Protein AF-0000000087747275 (afdb_homodimer)

pLDDT: mean 90.55, std 8.34, range [61.91, 98.06]

Solvent-accessible surface area (backbone atoms only — not comparable to full-atom values): 11041 Å² total; per-residue (Å²): 114,64,65,62,50,37,50,51,51,6,50,53,52,6,47,62,66,19,45,64,40,54,77,67,67,49,60,64,43,57,30,50,15,46,24,45,38,34,30,42,43,38,46,48,49,74,35,42,57,59,70,86,62,71,52,60,71,50,52,49,15,21,52,53,29,38,53,67,42,44,23,55,39,46,42,40,44,73,83,38,54,81,49,38,61,56,54,52,51,47,20,38,54,52,17,31,51,49,22,48,51,47,62,68,45,45,69,74,74,103,114,63,64,61,48,37,52,52,51,6,51,53,54,5,48,61,66,19,46,64,40,54,76,68,66,49,60,64,43,58,29,49,15,47,23,45,39,33,30,41,44,38,46,48,50,75,37,42,56,59,71,88,64,73,53,60,72,49,52,48,14,22,52,53,29,38,53,68,41,45,24,55,39,44,42,39,44,76,83,36,54,80,49,38,64,56,54,52,51,48,20,38,54,52,17,32,52,48,22,47,50,48,62,68,44,45,70,72,75,102

Structure (mmCIF, N/CA/C/O backbone):
data_AF-0000000087747275-model_v1
#
loop_
_entity.id
_entity.type
_entity.pdbx_description
1 polymer 'Uncharacterized protein'
#
loop_
_atom_site.group_PDB
_atom_site.id
_atom_site.type_symbol
_atom_site.label_atom_id
_atom_site.label_alt_id
_atom_site.label_comp_id
_atom_site.label_asym_id
_atom_site.label_entity_id
_atom_site.label_seq_id
_atom_site.pdbx_PDB_ins_code
_atom_site.Cartn_x
_atom_site.Cartn_y
_atom_site.Cartn_z
_atom_site.occupancy
_atom_site.B_iso_or_equiv
_atom_site.auth_seq_id
_atom_site.auth_comp_id
_atom_site.auth_asym_id
_atom_site.auth_atom_id
_atom_site.pdbx_PDB_model_num
ATOM 1 N N . MET A 1 1 ? -3.568 5.258 22.141 1 69.5 1 MET A N 1
ATOM 2 C CA . MET A 1 1 ? -4.965 4.848 22.031 1 69.5 1 MET A CA 1
ATOM 3 C C . MET A 1 1 ? -5.414 4.801 20.578 1 69.5 1 MET A C 1
ATOM 5 O O . MET A 1 1 ? -6.031 3.828 20.141 1 69.5 1 MET A O 1
ATOM 9 N N . GLU A 1 2 ? -4.773 5.566 19.719 1 85 2 GLU A N 1
ATOM 10 C CA . GLU A 1 2 ? -5.176 5.637 18.328 1 85 2 GLU A CA 1
ATOM 11 C C . GLU A 1 2 ? -4.59 4.48 17.516 1 85 2 GLU A C 1
ATOM 13 O O . GLU A 1 2 ? -5.281 3.875 16.703 1 85 2 GLU A O 1
ATOM 18 N N . LEU A 1 3 ? -3.389 4.098 17.891 1 87.5 3 LEU A N 1
ATOM 19 C CA . LEU A 1 3 ? -2.721 3.014 17.188 1 87.5 3 LEU A CA 1
ATOM 20 C C . LEU A 1 3 ? -3.416 1.681 17.438 1 87.5 3 LEU A C 1
ATOM 22 O O . LEU A 1 3 ? -3.623 0.892 16.516 1 87.5 3 LEU A O 1
ATOM 26 N N . VAL A 1 4 ? -3.754 1.42 18.672 1 91.62 4 VAL A N 1
ATOM 27 C CA . VAL A 1 4 ? -4.418 0.177 19.047 1 91.62 4 VAL A CA 1
ATOM 28 C C . VAL A 1 4 ? -5.762 0.073 18.328 1 91.62 4 VAL A C 1
ATOM 30 O O . VAL A 1 4 ? -6.117 -0.99 17.812 1 91.62 4 VAL A O 1
ATOM 33 N N . PHE A 1 5 ? -6.473 1.133 18.328 1 94.56 5 PHE A N 1
ATOM 34 C CA . PHE A 1 5 ? -7.758 1.162 17.641 1 94.56 5 PHE A CA 1
ATOM 35 C C . PHE A 1 5 ? -7.586 0.909 16.156 1 94.56 5 PHE A C 1
ATOM 37 O O . PHE A 1 5 ? -8.344 0.138 15.562 1 94.56 5 PHE A O 1
ATOM 44 N N . THR A 1 6 ? -6.641 1.521 15.57 1 94.38 6 THR A N 1
ATOM 45 C CA . THR A 1 6 ? -6.367 1.362 14.148 1 94.38 6 THR A CA 1
ATOM 46 C C . THR A 1 6 ? -6.035 -0.091 13.82 1 94.38 6 THR A C 1
ATOM 48 O O . THR A 1 6 ? -6.516 -0.633 12.82 1 94.38 6 THR A O 1
ATOM 51 N N . ILE A 1 7 ? -5.242 -0.712 14.664 1 95.5 7 ILE A N 1
ATOM 52 C CA . ILE A 1 7 ? -4.879 -2.111 14.469 1 95.5 7 ILE A CA 1
ATOM 53 C C . ILE A 1 7 ? -6.117 -2.992 14.625 1 95.5 7 ILE A C 1
ATOM 55 O O . ILE A 1 7 ? -6.332 -3.916 13.836 1 95.5 7 ILE A O 1
ATOM 59 N N . PHE A 1 8 ? -6.891 -2.654 15.617 1 97.12 8 PHE A N 1
ATOM 60 C CA . PHE A 1 8 ? -8.125 -3.41 15.836 1 97.12 8 PHE A CA 1
ATOM 61 C C . PHE A 1 8 ? -9.031 -3.32 14.617 1 97.12 8 PHE A C 1
ATOM 63 O O . PHE A 1 8 ? -9.523 -4.34 14.125 1 97.12 8 PHE A O 1
ATOM 70 N N . VAL A 1 9 ? -9.305 -2.137 14.141 1 97.25 9 VAL A N 1
ATOM 71 C CA . VAL A 1 9 ? -10.141 -1.935 12.961 1 97.25 9 VAL A CA 1
ATOM 72 C C . VAL A 1 9 ? -9.539 -2.676 11.773 1 97.25 9 VAL A C 1
ATOM 74 O O . VAL A 1 9 ? -10.25 -3.354 11.031 1 97.25 9 VAL A O 1
ATOM 77 N N . GLY A 1 10 ? -8.234 -2.592 11.594 1 97.94 10 GLY A N 1
ATOM 78 C CA . GLY A 1 10 ? -7.562 -3.281 10.5 1 97.94 10 GLY A CA 1
ATOM 79 C C . GLY A 1 10 ? -7.75 -4.785 10.539 1 97.94 10 GLY A C 1
ATOM 80 O O . GLY A 1 10 ? -7.98 -5.414 9.5 1 97.94 10 GLY A O 1
ATOM 81 N N . VAL A 1 11 ? -7.641 -5.371 11.695 1 97.81 11 VAL A N 1
ATOM 82 C CA . VAL A 1 11 ? -7.809 -6.809 11.867 1 97.81 11 VAL A CA 1
ATOM 83 C C . VAL A 1 11 ? -9.234 -7.211 11.508 1 97.81 11 VAL A C 1
ATOM 85 O O . VAL A 1 11 ? -9.453 -8.203 10.812 1 97.81 11 VAL A O 1
ATOM 88 N N . VAL A 1 12 ? -10.172 -6.445 11.93 1 98 12 VAL A N 1
ATOM 89 C CA . VAL A 1 12 ? -11.57 -6.738 11.641 1 98 12 VAL A CA 1
ATOM 90 C C . VAL A 1 12 ? -11.828 -6.621 10.141 1 98 12 VAL A C 1
ATOM 92 O O . VAL A 1 12 ? -12.406 -7.527 9.531 1 98 12 VAL A O 1
ATOM 95 N N . ILE A 1 13 ? -11.414 -5.543 9.492 1 98.06 13 ILE A N 1
ATOM 96 C CA . ILE A 1 13 ? -11.633 -5.324 8.07 1 98.06 13 ILE A CA 1
ATOM 97 C C . ILE A 1 13 ? -10.891 -6.383 7.266 1 98.06 13 ILE A C 1
ATOM 99 O O . ILE A 1 13 ? -11.398 -6.891 6.262 1 98.06 13 ILE A O 1
ATOM 103 N N . GLY A 1 14 ? -9.617 -6.695 7.703 1 97.5 14 GLY A N 1
ATOM 104 C CA . GLY A 1 14 ? -8.875 -7.77 7.066 1 97.5 14 GLY A CA 1
ATOM 105 C C . GLY A 1 14 ? -9.594 -9.102 7.113 1 97.5 14 GLY A C 1
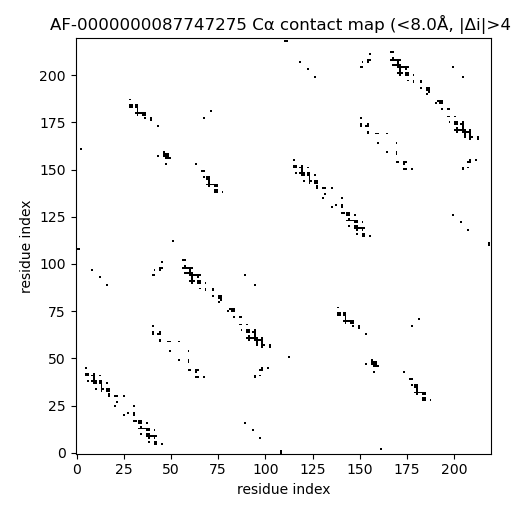ATOM 106 O O . GLY A 1 14 ? -9.602 -9.844 6.125 1 97.5 14 GLY A O 1
ATOM 107 N N . ALA A 1 15 ? -10.195 -9.422 8.242 1 96.81 15 ALA A N 1
ATOM 108 C CA . ALA A 1 15 ? -10.977 -10.648 8.383 1 96.81 15 ALA A CA 1
ATOM 109 C C . ALA A 1 15 ? -12.18 -10.648 7.449 1 96.81 15 ALA A C 1
ATOM 111 O O . ALA A 1 15 ? -12.492 -11.672 6.828 1 96.81 15 ALA A O 1
ATOM 112 N N . VAL A 1 16 ? -12.82 -9.547 7.363 1 95.81 16 VAL A N 1
ATOM 113 C CA . VAL A 1 16 ? -13.984 -9.414 6.492 1 95.81 16 VAL A CA 1
ATOM 114 C C . VAL A 1 16 ? -13.578 -9.664 5.043 1 95.81 16 VAL A C 1
ATOM 116 O O . VAL A 1 16 ? -14.297 -10.336 4.293 1 95.81 16 VAL A O 1
ATOM 119 N N . ASP A 1 17 ? -12.484 -9.109 4.59 1 95.06 17 ASP A N 1
ATOM 120 C CA . ASP A 1 17 ? -12.008 -9.273 3.221 1 95.06 17 ASP A CA 1
ATOM 121 C C . ASP A 1 17 ? -11.578 -10.711 2.951 1 95.06 17 ASP A C 1
ATOM 123 O O . ASP A 1 17 ? -11.852 -11.258 1.877 1 95.06 17 ASP A O 1
ATOM 127 N N . ALA A 1 18 ? -10.922 -11.328 3.93 1 93.5 18 ALA A N 1
ATOM 128 C CA . ALA A 1 18 ? -10.344 -12.656 3.738 1 93.5 18 ALA A CA 1
ATOM 129 C C . ALA A 1 18 ? -11.398 -13.75 3.887 1 93.5 18 ALA A C 1
ATOM 131 O O . ALA A 1 18 ? -11.25 -14.844 3.346 1 93.5 18 ALA A O 1
ATOM 132 N N . LEU A 1 19 ? -12.422 -13.508 4.539 1 91.25 19 LEU A N 1
ATOM 133 C CA . LEU A 1 19 ? -13.43 -14.5 4.887 1 91.25 19 LEU A CA 1
ATOM 134 C C . LEU A 1 19 ? -14.031 -15.133 3.633 1 91.25 19 LEU A C 1
ATOM 136 O O . LEU A 1 19 ? -14.055 -16.359 3.496 1 91.25 19 LEU A O 1
ATOM 140 N N . PRO A 1 20 ? -14.539 -14.359 2.693 1 88.5 20 PRO A N 1
ATOM 141 C CA . PRO A 1 20 ? -15.102 -14.953 1.479 1 88.5 20 PRO A CA 1
ATOM 142 C C . PRO A 1 20 ? -14.07 -15.766 0.696 1 88.5 20 PRO A C 1
ATOM 144 O O . PRO A 1 20 ? -14.422 -16.766 0.06 1 88.5 20 PRO A O 1
ATOM 147 N N . MET A 1 21 ? -12.852 -15.352 0.706 1 88.19 21 MET A N 1
ATOM 148 C CA . MET A 1 21 ? -11.781 -16.078 0.021 1 88.19 21 MET A CA 1
ATOM 149 C C . MET A 1 21 ? -11.516 -17.422 0.694 1 88.19 21 MET A C 1
ATOM 151 O O . MET A 1 21 ? -11.281 -18.422 0.017 1 88.19 21 MET A O 1
ATOM 155 N N . PHE A 1 22 ? -11.578 -17.406 1.952 1 87.38 22 PHE A N 1
ATOM 156 C CA . PHE A 1 22 ? -11.383 -18.641 2.713 1 87.38 22 PHE A CA 1
ATOM 157 C C . PHE A 1 22 ? -12.523 -19.609 2.459 1 87.38 22 PHE A C 1
ATOM 159 O O . PHE A 1 22 ? -12.297 -20.828 2.332 1 87.38 22 PHE A O 1
ATOM 166 N N . LEU A 1 23 ? -13.672 -19.172 2.328 1 88 23 LEU A N 1
ATOM 167 C CA . LEU A 1 23 ? -14.852 -20.016 2.121 1 88 23 LEU A CA 1
ATOM 168 C C . LEU A 1 23 ? -14.852 -20.609 0.719 1 88 23 LEU A C 1
ATOM 170 O O . LEU A 1 23 ? -15.391 -21.703 0.505 1 88 23 LEU A O 1
ATOM 174 N N . LYS A 1 24 ? -14.188 -19.906 -0.228 1 86.69 24 LYS A N 1
ATOM 175 C CA . LYS A 1 24 ? -14.094 -20.375 -1.604 1 86.69 24 LYS A CA 1
ATOM 176 C C . LYS A 1 24 ? -12.875 -21.281 -1.789 1 86.69 24 LYS A C 1
ATOM 178 O O . LYS A 1 24 ? -12.531 -21.641 -2.916 1 86.69 24 LYS A O 1
ATOM 183 N N . LYS A 1 25 ? -12.195 -21.516 -0.688 1 86.31 25 LYS A N 1
ATOM 184 C CA . LYS A 1 25 ? -11.078 -22.438 -0.638 1 86.31 25 LYS A CA 1
ATOM 185 C C . LYS A 1 25 ? -9.945 -22 -1.564 1 86.31 25 LYS A C 1
ATOM 187 O O . LYS A 1 25 ? -9.406 -22.797 -2.328 1 86.31 25 LYS A O 1
ATOM 192 N N . MET A 1 26 ? -9.781 -20.688 -1.575 1 85.5 26 MET A N 1
ATOM 193 C CA . MET A 1 26 ? -8.672 -20.156 -2.365 1 85.5 26 MET A CA 1
ATOM 194 C C . MET A 1 26 ? -7.336 -20.453 -1.698 1 85.5 26 MET A C 1
ATOM 196 O O . MET A 1 26 ? -7.297 -20.938 -0.566 1 85.5 26 MET A O 1
ATOM 200 N N . ASP A 1 27 ? -6.348 -20.234 -2.439 1 87.31 27 ASP A N 1
ATOM 201 C CA . ASP A 1 27 ? -5.004 -20.469 -1.919 1 87.31 27 ASP A CA 1
ATOM 202 C C . ASP A 1 27 ? -4.781 -19.719 -0.614 1 87.31 27 ASP A C 1
ATOM 204 O O . ASP A 1 27 ? -5.117 -18.531 -0.51 1 87.31 27 ASP A O 1
ATOM 208 N N . LYS A 1 28 ? -4.238 -20.391 0.405 1 90.69 28 LYS A N 1
ATOM 209 C CA . LYS A 1 28 ? -4.07 -19.812 1.737 1 90.69 28 LYS A CA 1
ATOM 210 C C . LYS A 1 28 ? -3.17 -18.578 1.698 1 90.69 28 LYS A C 1
ATOM 212 O O . LYS A 1 28 ? -3.393 -17.625 2.438 1 90.69 28 LYS A O 1
ATOM 217 N N . ALA A 1 29 ? -2.143 -18.625 0.87 1 90.31 29 ALA A N 1
ATOM 218 C CA . ALA A 1 29 ? -1.229 -17.484 0.756 1 90.31 29 ALA A CA 1
ATOM 219 C C . ALA A 1 29 ? -1.963 -16.234 0.276 1 90.31 29 ALA A C 1
ATOM 221 O O . ALA A 1 29 ? -1.72 -15.141 0.777 1 90.31 29 ALA A O 1
ATOM 222 N N . ASN A 1 30 ? -2.883 -16.469 -0.685 1 88.88 30 ASN A N 1
ATOM 223 C CA . ASN A 1 30 ? -3.689 -15.352 -1.183 1 88.88 30 ASN A CA 1
ATOM 224 C C . ASN A 1 30 ? -4.613 -14.805 -0.1 1 88.88 30 ASN A C 1
ATOM 226 O O . ASN A 1 30 ? -4.789 -13.586 0.014 1 88.88 30 ASN A O 1
ATOM 230 N N . CYS A 1 31 ? -5.145 -15.711 0.719 1 92.81 31 CYS A N 1
ATOM 231 C CA . CYS A 1 31 ? -6.047 -15.312 1.791 1 92.81 31 CYS A CA 1
ATOM 232 C C . CYS A 1 31 ? -5.309 -14.508 2.854 1 92.81 31 CYS A C 1
ATOM 234 O O . CYS A 1 31 ? -5.777 -13.445 3.271 1 92.81 31 CYS A O 1
ATOM 236 N N . TRP A 1 32 ? -4.188 -14.961 3.215 1 94.5 32 TRP A N 1
ATOM 237 C CA . TRP A 1 32 ? -3.393 -14.258 4.223 1 94.5 32 TRP A CA 1
ATOM 238 C C . TRP A 1 32 ? -2.881 -12.93 3.686 1 94.5 32 TRP A C 1
ATOM 240 O O . TRP A 1 32 ? -2.818 -11.938 4.418 1 94.5 32 TRP A O 1
ATOM 250 N N . SER A 1 33 ? -2.502 -12.969 2.422 1 94.38 33 SER A N 1
ATOM 251 C CA . SER A 1 33 ? -2.043 -11.734 1.798 1 94.38 33 SER A CA 1
ATOM 252 C C . SER A 1 33 ? -3.133 -10.664 1.811 1 94.38 33 SER A C 1
ATOM 254 O O . SER A 1 33 ? -2.871 -9.5 2.127 1 94.38 33 SER A O 1
ATOM 256 N N . ALA A 1 34 ? -4.297 -11.141 1.522 1 94.12 34 ALA A N 1
ATOM 257 C CA . ALA A 1 34 ? -5.43 -10.227 1.537 1 94.12 34 ALA A CA 1
ATOM 258 C C . ALA A 1 34 ? -5.691 -9.695 2.945 1 94.12 34 ALA A C 1
ATOM 260 O O . ALA A 1 34 ? -5.992 -8.516 3.127 1 94.12 34 ALA A O 1
ATOM 261 N N . PHE A 1 35 ? -5.594 -10.578 3.938 1 96.88 35 PHE A N 1
ATOM 262 C CA . PHE A 1 35 ? -5.766 -10.195 5.332 1 96.88 35 PHE A CA 1
ATOM 263 C C . PHE A 1 35 ? -4.746 -9.133 5.73 1 96.88 35 PHE A C 1
ATOM 265 O O . PHE A 1 35 ? -5.113 -8.078 6.258 1 96.88 35 PHE A O 1
ATOM 272 N N . VAL A 1 36 ? -3.527 -9.352 5.426 1 97.25 36 VAL A N 1
ATOM 273 C CA . VAL A 1 36 ? -2.455 -8.43 5.773 1 97.25 36 VAL A CA 1
ATOM 274 C C . VAL A 1 36 ? -2.639 -7.117 5.012 1 97.25 36 VAL A C 1
ATOM 276 O O . VAL A 1 36 ? -2.418 -6.035 5.562 1 97.25 36 VAL A O 1
ATOM 279 N N . GLN A 1 37 ? -3.07 -7.215 3.82 1 97.69 37 GLN A N 1
ATOM 280 C CA . GLN A 1 37 ? -3.287 -6.043 2.98 1 97.69 37 GLN A CA 1
ATOM 281 C C . GLN A 1 37 ? -4.219 -5.043 3.662 1 97.69 37 GLN A C 1
ATOM 283 O O . GLN A 1 37 ? -3.916 -3.85 3.729 1 97.69 37 GLN A O 1
ATOM 288 N N . TYR A 1 38 ? -5.223 -5.492 4.258 1 98.06 38 TYR A N 1
ATOM 289 C CA . TYR A 1 38 ? -6.219 -4.547 4.758 1 98.06 38 TYR A CA 1
ATOM 290 C C . TYR A 1 38 ? -5.875 -4.09 6.168 1 98.06 38 TYR A C 1
ATOM 292 O O . TYR A 1 38 ? -6.355 -3.051 6.625 1 98.06 38 TYR A O 1
ATOM 300 N N . VAL A 1 39 ? -5.105 -4.883 6.84 1 97.94 39 VAL A N 1
ATOM 301 C CA . VAL A 1 39 ? -4.551 -4.352 8.078 1 97.94 39 VAL A CA 1
ATOM 302 C C . VAL A 1 39 ? -3.654 -3.152 7.777 1 97.94 39 VAL A C 1
ATOM 304 O O . VAL A 1 39 ? -3.768 -2.107 8.422 1 97.94 39 VAL A O 1
ATOM 307 N N . VAL A 1 40 ? -2.883 -3.307 6.73 1 97.5 40 VAL A N 1
ATOM 308 C CA . VAL A 1 40 ? -1.946 -2.252 6.359 1 97.5 40 VAL A CA 1
ATOM 309 C C . VAL A 1 40 ? -2.705 -1.079 5.746 1 97.5 40 VAL A C 1
ATOM 311 O O . VAL A 1 40 ? -2.447 0.08 6.074 1 97.5 40 VAL A O 1
ATOM 314 N N . VAL A 1 41 ? -3.639 -1.347 4.883 1 97.62 41 VAL A N 1
ATOM 315 C CA . VAL A 1 41 ? -4.438 -0.304 4.25 1 97.62 41 VAL A CA 1
ATOM 316 C C . VAL A 1 41 ? -5.113 0.552 5.32 1 97.62 41 VAL A C 1
ATOM 318 O O . VAL A 1 41 ? -5.141 1.781 5.215 1 97.62 41 VAL A O 1
ATOM 321 N N . THR A 1 42 ? -5.656 -0.106 6.328 1 97.44 42 THR A N 1
ATOM 322 C CA . THR A 1 42 ? -6.324 0.607 7.414 1 97.44 42 THR A CA 1
ATOM 323 C C . THR A 1 42 ? -5.355 1.547 8.125 1 97.44 42 THR A C 1
ATOM 325 O O . THR A 1 42 ? -5.668 2.717 8.352 1 97.44 42 THR A O 1
ATOM 328 N N . PHE A 1 43 ? -4.227 1.042 8.383 1 95 43 PHE A N 1
ATOM 329 C CA . PHE A 1 43 ? -3.201 1.847 9.039 1 95 43 PHE A CA 1
ATOM 330 C C . PHE A 1 43 ? -2.836 3.053 8.18 1 95 43 PHE A C 1
ATOM 332 O O . PHE A 1 43 ? -2.719 4.172 8.688 1 95 43 PHE A O 1
ATOM 339 N N . ILE A 1 44 ? -2.65 2.842 6.941 1 94.75 44 ILE A N 1
ATOM 340 C CA . ILE A 1 44 ? -2.234 3.904 6.031 1 94.75 44 ILE A CA 1
ATOM 341 C C . ILE A 1 44 ? -3.344 4.945 5.91 1 94.75 44 ILE A C 1
ATOM 343 O O . ILE A 1 44 ? -3.086 6.148 5.973 1 94.75 44 ILE A O 1
ATOM 347 N N . ILE A 1 45 ? -4.543 4.57 5.766 1 94.56 45 ILE A N 1
ATOM 348 C CA . ILE A 1 45 ? -5.664 5.492 5.617 1 94.56 45 ILE A CA 1
ATOM 349 C C . ILE A 1 45 ? -5.785 6.363 6.867 1 94.56 45 ILE A C 1
ATOM 351 O O . ILE A 1 45 ? -6.023 7.57 6.77 1 94.56 45 ILE A O 1
ATOM 355 N N . PHE A 1 46 ? -5.574 5.828 8.016 1 92.44 46 PHE A N 1
ATOM 356 C CA . PHE A 1 46 ? -5.688 6.574 9.266 1 92.44 46 PHE A CA 1
ATOM 357 C C . PHE A 1 46 ? -4.566 7.602 9.391 1 92.44 46 PHE A C 1
ATOM 359 O O . PHE A 1 46 ? -4.684 8.57 10.141 1 92.44 46 PHE A O 1
ATOM 366 N N . ASN A 1 47 ? -3.51 7.348 8.641 1 88.94 47 ASN A N 1
ATOM 367 C CA . ASN A 1 47 ? -2.354 8.227 8.766 1 88.94 47 ASN A CA 1
ATOM 368 C C . ASN A 1 47 ? -2.131 9.039 7.492 1 88.94 47 ASN A C 1
ATOM 370 O O . ASN A 1 47 ? -1.048 9.594 7.281 1 88.94 47 ASN A O 1
ATOM 374 N N . THR A 1 48 ? -3.002 9.023 6.699 1 85.69 48 THR A N 1
ATOM 375 C CA . THR A 1 48 ? -2.881 9.742 5.438 1 85.69 48 THR A CA 1
ATOM 376 C C . THR A 1 48 ? -3.93 10.844 5.336 1 85.69 48 THR A C 1
ATOM 378 O O . THR A 1 48 ? -5.086 10.648 5.719 1 85.69 48 THR A O 1
ATOM 381 N N . THR A 1 49 ? -3.4 11.945 4.906 1 79.38 49 THR A N 1
ATOM 382 C CA . THR A 1 49 ? -4.277 13.055 4.543 1 79.38 49 THR A CA 1
ATOM 383 C C . THR A 1 49 ? -4.02 13.492 3.105 1 79.38 49 THR A C 1
ATOM 385 O O . THR 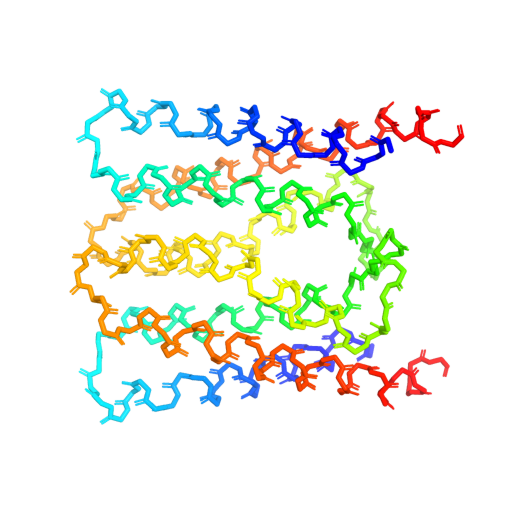A 1 49 ? -2.871 13.523 2.656 1 79.38 49 THR A O 1
ATOM 388 N N . LEU A 1 50 ? -5.031 13.414 2.279 1 77.94 50 LEU A N 1
ATOM 389 C CA . LEU A 1 50 ? -4.867 13.797 0.881 1 77.94 50 LEU A CA 1
ATOM 390 C C . LEU A 1 50 ? -5.285 15.25 0.659 1 77.94 50 LEU A C 1
ATOM 392 O O . LEU A 1 50 ? -6.266 15.516 -0.039 1 77.94 50 LEU A O 1
ATOM 396 N N . PRO A 1 51 ? -4.535 16.062 1.157 1 65.31 51 PRO A N 1
ATOM 397 C CA . PRO A 1 51 ? -4.926 17.469 0.992 1 65.31 51 PRO A CA 1
ATOM 398 C C . PRO A 1 51 ? -4.902 17.922 -0.467 1 65.31 51 PRO A C 1
ATOM 400 O O . PRO A 1 51 ? -5.672 18.797 -0.857 1 65.31 51 PRO A O 1
ATOM 403 N N . GLN A 1 52 ? -4.094 17.344 -1.149 1 65 52 GLN A N 1
ATOM 404 C CA . GLN A 1 52 ? -3.865 17.766 -2.525 1 65 52 GLN A CA 1
ATOM 405 C C . GLN A 1 52 ? -5.07 17.453 -3.408 1 65 52 GLN A C 1
ATOM 407 O O . GLN A 1 52 ? -5.254 18.062 -4.457 1 65 52 GLN A O 1
ATOM 412 N N . LEU A 1 53 ? -5.695 16.547 -2.939 1 64.88 53 LEU A N 1
ATOM 413 C CA . LEU A 1 53 ? -6.793 16.141 -3.814 1 64.88 53 LEU A CA 1
ATOM 414 C C . LEU A 1 53 ? -8.078 16.859 -3.434 1 64.88 53 LEU A C 1
ATOM 416 O O . LEU A 1 53 ? -9.078 16.781 -4.156 1 64.88 53 LEU A O 1
ATOM 420 N N . ASN A 1 54 ? -7.965 17.688 -2.586 1 66 54 ASN A N 1
ATOM 421 C CA . ASN A 1 54 ? -9.133 18.453 -2.156 1 66 54 ASN A CA 1
ATOM 422 C C . ASN A 1 54 ? -10.383 17.578 -2.111 1 66 54 ASN A C 1
ATOM 424 O O . ASN A 1 54 ? -11.445 17.984 -2.602 1 66 54 ASN A O 1
ATOM 428 N N . VAL A 1 55 ? -10.18 16.438 -1.848 1 70.06 55 VAL A N 1
ATOM 429 C CA . VAL A 1 55 ? -11.328 15.523 -1.839 1 70.06 55 VAL A CA 1
ATOM 430 C C . VAL A 1 55 ? -11.875 15.398 -0.419 1 70.06 55 VAL A C 1
ATOM 432 O O . VAL A 1 55 ? -11.188 15.742 0.549 1 70.06 55 VAL A O 1
ATOM 435 N N . SER A 1 56 ? -13.211 15.016 -0.488 1 76.38 56 SER A N 1
ATOM 436 C CA . SER A 1 56 ? -13.836 14.773 0.809 1 76.38 56 SER A CA 1
ATOM 437 C C . SER A 1 56 ? -13.062 13.727 1.606 1 76.38 56 SER A C 1
ATOM 439 O O . SER A 1 56 ? -12.414 12.859 1.028 1 76.38 56 SER A O 1
ATOM 441 N N . ASN A 1 57 ? -12.992 13.82 2.822 1 80.56 57 ASN A N 1
ATOM 442 C CA . ASN A 1 57 ? -12.32 12.914 3.744 1 80.56 57 ASN A CA 1
ATOM 443 C C . ASN A 1 57 ? -12.75 11.461 3.521 1 80.56 57 ASN A C 1
ATOM 445 O O . ASN A 1 57 ? -11.953 10.539 3.711 1 80.56 57 ASN A O 1
ATOM 449 N N . PHE A 1 58 ? -13.891 11.32 2.924 1 87.44 58 PHE A N 1
ATOM 450 C CA . PHE A 1 58 ? -14.422 9.977 2.719 1 87.44 58 PHE A CA 1
ATOM 451 C C . PHE A 1 58 ? -13.844 9.352 1.455 1 87.44 58 PHE A C 1
ATOM 453 O O . PHE A 1 58 ? -13.75 8.125 1.35 1 87.44 58 PHE A O 1
ATOM 460 N N . LEU A 1 59 ? -13.43 10.203 0.622 1 90.81 59 LEU A N 1
ATOM 461 C CA . LEU A 1 59 ? -12.938 9.688 -0.651 1 90.81 59 LEU A CA 1
ATOM 462 C C . LEU A 1 59 ? -11.461 9.32 -0.553 1 90.81 59 LEU A C 1
ATOM 464 O O . LEU A 1 59 ? -10.938 8.586 -1.4 1 90.81 59 LEU A O 1
ATOM 468 N N . SER A 1 60 ? -10.836 9.797 0.45 1 91.25 60 SER A N 1
ATOM 469 C CA . SER A 1 60 ? -9.43 9.477 0.629 1 91.25 60 SER A CA 1
ATOM 470 C C . SER A 1 60 ? -9.234 7.984 0.887 1 91.25 60 SER A C 1
ATOM 472 O O . SER A 1 60 ? -8.242 7.395 0.438 1 91.25 60 SER A O 1
ATOM 474 N N . GLY A 1 61 ? -10.211 7.352 1.548 1 94.38 61 GLY A N 1
ATOM 475 C CA . GLY A 1 61 ? -10.148 5.93 1.845 1 94.38 61 GLY A CA 1
ATOM 476 C C . GLY A 1 61 ? -10.141 5.059 0.601 1 94.38 61 GLY A C 1
ATOM 477 O O . GLY A 1 61 ? -9.172 4.34 0.349 1 94.38 61 GLY A O 1
ATOM 478 N N . PRO A 1 62 ? -11.172 5.246 -0.214 1 96 62 PRO A N 1
ATOM 479 C CA . PRO A 1 62 ? -11.219 4.473 -1.457 1 96 62 PRO A CA 1
ATOM 480 C C . PRO A 1 62 ? -10.016 4.742 -2.361 1 96 62 PRO A C 1
ATOM 482 O O . PRO A 1 62 ? -9.484 3.818 -2.98 1 96 62 PRO A O 1
ATOM 485 N N . ILE A 1 63 ? -9.57 5.879 -2.479 1 95.25 63 ILE A N 1
ATOM 486 C CA . ILE A 1 63 ? -8.453 6.23 -3.35 1 95.25 63 ILE A CA 1
ATOM 487 C C . ILE A 1 63 ? -7.188 5.523 -2.871 1 95.25 63 ILE A C 1
ATOM 489 O O . ILE A 1 63 ? -6.52 4.84 -3.65 1 95.25 63 ILE A O 1
ATOM 493 N N . VAL A 1 64 ? -6.867 5.664 -1.606 1 95.5 64 VAL A N 1
ATOM 494 C CA . VAL A 1 64 ? -5.676 5.043 -1.035 1 95.5 64 VAL A CA 1
ATOM 495 C C . VAL A 1 64 ? -5.77 3.523 -1.169 1 95.5 64 VAL A C 1
ATOM 497 O O . VAL A 1 64 ? -4.812 2.869 -1.587 1 95.5 64 VAL A O 1
ATOM 500 N N . SER A 1 65 ? -6.926 3.002 -0.849 1 97.69 65 SER A N 1
ATOM 501 C CA . SER A 1 65 ? -7.117 1.556 -0.877 1 97.69 65 SER A CA 1
ATOM 502 C C . SER A 1 65 ? -6.98 1.007 -2.293 1 97.69 65 SER A C 1
ATOM 504 O O . SER A 1 65 ? -6.348 -0.031 -2.504 1 97.69 65 SER A O 1
ATOM 506 N N . VAL A 1 66 ? -7.504 1.638 -3.281 1 97.38 66 VAL A N 1
ATOM 507 C CA . VAL A 1 66 ? -7.41 1.195 -4.668 1 97.38 66 VAL A CA 1
ATOM 508 C C . VAL A 1 66 ? -5.965 1.306 -5.148 1 97.38 66 VAL A C 1
ATOM 510 O O . VAL A 1 66 ? -5.445 0.393 -5.797 1 97.38 66 VAL A O 1
ATOM 513 N N . LEU A 1 67 ? -5.352 2.387 -4.852 1 96.81 67 LEU A N 1
ATOM 514 C CA . LEU A 1 67 ? -3.949 2.539 -5.227 1 96.81 67 LEU A CA 1
ATOM 515 C C . LEU A 1 67 ? -3.111 1.393 -4.672 1 96.81 67 LEU A C 1
ATOM 517 O O . LEU A 1 67 ? -2.303 0.802 -5.391 1 96.81 67 LEU A O 1
ATOM 521 N N . MET A 1 68 ? -3.383 1.035 -3.469 1 97.56 68 MET A N 1
ATOM 522 C CA . MET A 1 68 ? -2.582 0.004 -2.816 1 97.56 68 MET A CA 1
ATOM 523 C C . MET A 1 68 ? -2.936 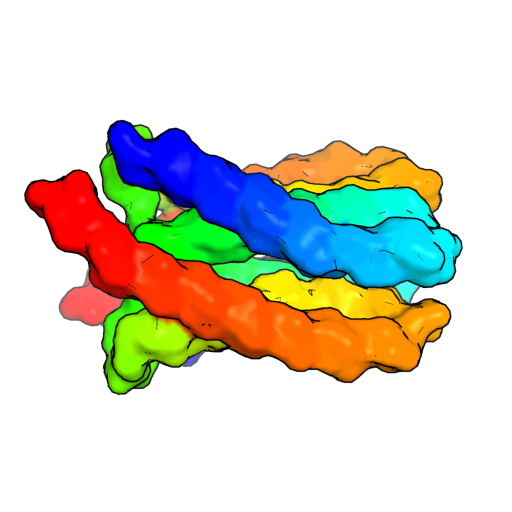-1.379 -3.354 1 97.56 68 MET A C 1
ATOM 525 O O . MET A 1 68 ? -2.16 -2.326 -3.199 1 97.56 68 MET A O 1
ATOM 529 N N . ALA A 1 69 ? -4.051 -1.502 -3.932 1 96.94 69 ALA A N 1
ATOM 530 C CA . ALA A 1 69 ? -4.473 -2.781 -4.492 1 96.94 69 ALA A CA 1
ATOM 531 C C . ALA A 1 69 ? -3.873 -3 -5.879 1 96.94 69 ALA A C 1
ATOM 533 O O . ALA A 1 69 ? -3.816 -4.133 -6.367 1 96.94 69 ALA A O 1
ATOM 534 N N . LEU A 1 70 ? -3.408 -2.02 -6.531 1 96.88 70 LEU A N 1
ATOM 535 C CA . LEU A 1 70 ? -3.008 -2.062 -7.934 1 96.88 70 LEU A CA 1
ATOM 536 C C . LEU A 1 70 ? -1.856 -3.041 -8.141 1 96.88 70 LEU A C 1
ATOM 538 O O . LEU A 1 70 ? -1.892 -3.863 -9.055 1 96.88 70 LEU A O 1
ATOM 542 N N . PRO A 1 71 ? -0.793 -2.992 -7.293 1 94.69 71 PRO A N 1
ATOM 543 C CA . PRO A 1 71 ? 0.292 -3.953 -7.512 1 94.69 71 PRO A CA 1
ATOM 544 C C . PRO A 1 71 ? -0.177 -5.402 -7.426 1 94.69 71 PRO A C 1
ATOM 546 O O . PRO A 1 71 ? 0.259 -6.242 -8.219 1 94.69 71 PRO A O 1
ATOM 549 N N . MET A 1 72 ? -1.053 -5.633 -6.512 1 93.06 72 MET A N 1
ATOM 550 C CA . MET A 1 72 ? -1.584 -6.98 -6.336 1 93.06 72 MET A CA 1
ATOM 551 C C . MET A 1 72 ? -2.441 -7.387 -7.531 1 93.06 72 MET A C 1
ATOM 553 O O . MET A 1 72 ? -2.4 -8.539 -7.965 1 93.06 72 MET A O 1
ATOM 557 N N . VAL A 1 73 ? -3.207 -6.461 -8.008 1 93.44 73 VAL A N 1
ATOM 558 C CA . VAL A 1 73 ? -4.078 -6.703 -9.156 1 93.44 73 VAL A CA 1
ATOM 559 C C . VAL A 1 73 ? -3.234 -7.059 -10.375 1 93.44 73 VAL A C 1
ATOM 561 O O . VAL A 1 73 ? -3.578 -7.973 -11.133 1 93.44 73 VAL A O 1
ATOM 564 N N . VAL A 1 74 ? -2.152 -6.406 -10.562 1 93.12 74 VAL A N 1
ATOM 565 C CA . VAL A 1 74 ? -1.253 -6.688 -11.68 1 93.12 74 VAL A CA 1
ATOM 566 C C . VAL A 1 74 ? -0.722 -8.117 -11.57 1 93.12 74 VAL A C 1
ATOM 568 O O . VAL A 1 74 ? -0.668 -8.844 -12.562 1 93.12 74 VAL A O 1
ATOM 571 N N . MET A 1 75 ? -0.444 -8.492 -10.359 1 89.5 75 MET A N 1
ATOM 572 C CA . MET A 1 75 ? 0.131 -9.812 -10.141 1 89.5 75 MET A CA 1
ATOM 573 C C . MET A 1 75 ? -0.912 -10.906 -10.367 1 89.5 75 MET A C 1
ATOM 575 O O . MET A 1 75 ? -0.635 -11.906 -11.031 1 89.5 75 MET A O 1
ATOM 579 N N . ILE A 1 76 ? -2.09 -10.742 -9.875 1 88.44 76 ILE A N 1
ATOM 580 C CA . ILE A 1 76 ? -3.053 -11.836 -9.906 1 88.44 76 ILE A CA 1
ATOM 581 C C . ILE A 1 76 ? -3.764 -11.867 -11.258 1 88.44 76 ILE A C 1
ATOM 583 O O . ILE A 1 76 ? -4.41 -12.859 -11.609 1 88.44 76 ILE A O 1
ATOM 587 N N . ALA A 1 77 ? -3.699 -10.734 -11.977 1 90.75 77 ALA A N 1
ATOM 588 C CA . ALA A 1 77 ? -4.34 -10.656 -13.281 1 90.75 77 ALA A CA 1
ATOM 589 C C . ALA A 1 77 ? -3.779 -11.719 -14.227 1 90.75 77 ALA A C 1
ATOM 591 O O . ALA A 1 77 ? -4.449 -12.125 -15.18 1 90.75 77 ALA A O 1
ATOM 592 N N . LYS A 1 78 ? -2.645 -12.18 -13.93 1 86.94 78 LYS A N 1
ATOM 593 C CA . LYS A 1 78 ? -1.989 -13.156 -14.797 1 86.94 78 LYS A CA 1
ATOM 594 C C . LYS A 1 78 ? -2.637 -14.531 -14.664 1 86.94 78 LYS A C 1
ATOM 596 O O . LYS A 1 78 ? -2.914 -15.188 -15.664 1 86.94 78 LYS A O 1
ATOM 601 N N . ASN A 1 79 ? -3.014 -14.922 -13.438 1 83.25 79 ASN A N 1
ATOM 602 C CA . ASN A 1 79 ? -3.465 -16.297 -13.227 1 83.25 79 ASN A CA 1
ATOM 603 C C . ASN A 1 79 ? -4.883 -16.344 -12.664 1 83.25 79 ASN A C 1
ATOM 605 O O . ASN A 1 79 ? -5.504 -17.406 -12.625 1 83.25 79 ASN A O 1
ATOM 609 N N . GLU A 1 80 ? -5.348 -15.195 -12.328 1 86.25 80 GLU A N 1
ATOM 610 C CA . GLU A 1 80 ? -6.664 -15.148 -11.695 1 86.25 80 GLU A CA 1
ATOM 611 C C . GLU A 1 80 ? -7.43 -13.898 -12.117 1 86.25 80 GLU A C 1
ATOM 613 O O . GLU A 1 80 ? -7.902 -13.141 -11.273 1 86.25 80 GLU A O 1
ATOM 618 N N . LYS A 1 81 ? -7.723 -13.805 -13.344 1 89.94 81 LYS A N 1
ATOM 619 C CA . LYS A 1 81 ? -8.344 -12.617 -13.914 1 89.94 81 LYS A CA 1
ATOM 620 C C . LYS A 1 81 ? -9.711 -12.359 -13.289 1 89.94 81 LYS A C 1
ATOM 622 O O . LYS A 1 81 ? -10.125 -11.203 -13.133 1 89.94 81 LYS A O 1
ATOM 627 N N . LYS A 1 82 ? -10.391 -13.453 -12.914 1 88.88 82 LYS A N 1
ATOM 628 C CA . LYS A 1 82 ? -11.734 -13.312 -12.359 1 88.88 82 LYS A CA 1
ATOM 629 C C . LYS A 1 82 ? -11.703 -12.648 -10.984 1 88.88 82 LYS A C 1
ATOM 631 O O . LYS A 1 82 ? -12.711 -12.102 -10.531 1 88.88 82 LYS A O 1
ATOM 636 N N . ALA A 1 83 ? -10.578 -12.656 -10.352 1 87.88 83 ALA A N 1
ATOM 637 C CA . ALA A 1 83 ? -10.422 -12.094 -9.016 1 87.88 83 ALA A CA 1
ATOM 638 C C . ALA A 1 83 ? -10.188 -10.586 -9.086 1 87.88 83 ALA A C 1
ATOM 640 O O . ALA A 1 83 ? -10.406 -9.875 -8.094 1 87.88 83 ALA A O 1
ATOM 641 N N . VAL A 1 84 ? -9.836 -10.07 -10.258 1 92.19 84 VAL A N 1
ATOM 642 C CA . VAL A 1 84 ? -9.398 -8.688 -10.422 1 92.19 84 VAL A CA 1
ATOM 643 C C . VAL A 1 84 ? -10.547 -7.734 -10.094 1 92.19 84 VAL A C 1
ATOM 645 O O . VAL A 1 84 ? -10.406 -6.852 -9.242 1 92.19 84 VAL A O 1
ATOM 648 N N . PRO A 1 85 ? -11.711 -7.977 -10.734 1 94.19 85 PRO A N 1
ATOM 649 C CA . PRO A 1 85 ? -12.812 -7.062 -10.406 1 94.19 85 PRO A CA 1
ATOM 650 C C . PRO A 1 85 ? -13.242 -7.164 -8.945 1 94.19 85 PRO A C 1
ATOM 652 O O . PRO A 1 85 ? -13.656 -6.164 -8.344 1 94.19 85 PRO A O 1
ATOM 655 N N . ILE A 1 86 ? -13.25 -8.258 -8.336 1 91.88 86 ILE A N 1
ATOM 656 C CA . ILE A 1 86 ? -13.641 -8.469 -6.945 1 91.88 86 ILE A CA 1
ATOM 657 C C . ILE A 1 86 ? -12.695 -7.707 -6.02 1 91.88 86 ILE A C 1
ATOM 659 O O . ILE A 1 86 ? -13.141 -7.016 -5.102 1 91.88 86 ILE A O 1
ATOM 663 N N . VAL A 1 87 ? -11.391 -7.793 -6.316 1 93.06 87 VAL A N 1
ATOM 664 C CA . VAL A 1 87 ? -10.375 -7.129 -5.504 1 93.06 87 VAL A CA 1
ATOM 665 C C . VAL A 1 87 ? -10.547 -5.613 -5.602 1 93.06 87 VAL A C 1
ATOM 667 O O . VAL A 1 87 ? -10.477 -4.91 -4.594 1 93.06 87 VAL A O 1
ATOM 670 N N . LEU A 1 88 ? -10.844 -5.113 -6.781 1 96.31 88 LEU A N 1
ATOM 671 C CA . LEU A 1 88 ? -10.984 -3.676 -6.996 1 96.31 88 LEU A CA 1
ATOM 672 C C . LEU A 1 88 ? -12.258 -3.15 -6.344 1 96.31 88 LEU A C 1
ATOM 674 O O . LEU A 1 88 ? -12.25 -2.08 -5.734 1 96.31 88 LEU A O 1
ATOM 678 N N . VAL A 1 89 ? -13.312 -3.902 -6.438 1 96.31 89 VAL A N 1
ATOM 679 C CA . VAL A 1 89 ? -14.562 -3.496 -5.809 1 96.31 89 VAL A CA 1
ATOM 680 C C . VAL A 1 89 ? -14.398 -3.488 -4.289 1 96.31 89 VAL A C 1
ATOM 682 O O . VAL A 1 89 ? -14.836 -2.551 -3.617 1 96.31 89 VAL A O 1
ATOM 685 N N . ASN A 1 90 ? -13.797 -4.488 -3.725 1 96.44 90 ASN A N 1
ATOM 686 C CA . ASN A 1 90 ? -13.555 -4.543 -2.287 1 96.44 90 ASN A CA 1
ATOM 687 C C . ASN A 1 90 ? -12.672 -3.387 -1.823 1 96.44 90 ASN A C 1
ATOM 689 O O . ASN A 1 90 ? -12.852 -2.865 -0.722 1 96.44 90 ASN A O 1
ATOM 693 N N . ALA A 1 91 ? -11.734 -3.045 -2.691 1 97.5 91 ALA A N 1
ATOM 694 C CA . ALA A 1 91 ? -10.867 -1.922 -2.346 1 97.5 91 ALA A CA 1
ATOM 695 C C . ALA A 1 91 ? -11.672 -0.638 -2.174 1 97.5 91 ALA A C 1
ATOM 697 O O . ALA A 1 91 ? -11.43 0.136 -1.245 1 97.5 91 ALA A O 1
ATOM 698 N N . VAL A 1 92 ? -12.617 -0.458 -3.021 1 97.44 92 VAL A N 1
ATOM 699 C CA . VAL A 1 92 ? -13.445 0.74 -2.953 1 97.44 92 VAL A CA 1
ATOM 700 C C . VAL A 1 92 ? -14.352 0.67 -1.725 1 97.44 92 VAL A C 1
ATOM 702 O O . VAL A 1 92 ? -14.398 1.607 -0.924 1 97.44 92 VAL A O 1
ATOM 705 N N . VAL A 1 93 ? -15.008 -0.443 -1.531 1 97.75 93 VAL A N 1
ATOM 706 C CA . VAL A 1 93 ? -16.016 -0.594 -0.484 1 97.75 93 VAL A CA 1
ATOM 707 C C . VAL A 1 93 ? -15.336 -0.564 0.886 1 97.75 93 VAL A C 1
ATOM 709 O O . VAL A 1 93 ? -15.742 0.196 1.768 1 97.75 93 VAL A O 1
ATOM 712 N N . LEU A 1 94 ? -14.344 -1.337 1.038 1 98 94 LEU A N 1
ATOM 713 C CA . LEU A 1 94 ? -13.68 -1.412 2.334 1 98 94 LEU A CA 1
ATOM 714 C C . LEU A 1 94 ? -12.883 -0.14 2.609 1 98 94 LEU A C 1
ATOM 716 O O . LEU A 1 94 ? -12.781 0.298 3.758 1 98 94 LEU A O 1
ATOM 720 N N . GLY A 1 95 ? -12.273 0.437 1.56 1 97.5 95 GLY A N 1
ATOM 721 C CA . GLY A 1 95 ? -11.633 1.729 1.726 1 97.5 95 GLY A CA 1
ATOM 722 C C . GLY A 1 95 ? -12.57 2.801 2.25 1 97.5 95 GLY A C 1
ATOM 723 O O . GLY A 1 95 ? -12.195 3.582 3.127 1 97.5 95 GLY A O 1
ATOM 724 N N . LEU A 1 96 ? -13.734 2.795 1.635 1 97.06 96 LEU A N 1
ATOM 725 C CA . LEU A 1 96 ? -14.742 3.748 2.086 1 97.06 96 LEU A CA 1
ATOM 726 C C . LEU A 1 96 ? -15.133 3.477 3.533 1 97.06 96 LEU A C 1
ATOM 728 O O . LEU A 1 96 ? -15.258 4.406 4.332 1 97.06 96 LEU A O 1
ATOM 732 N N . LEU A 1 97 ? -15.336 2.275 3.855 1 97.5 97 LEU A N 1
ATOM 733 C CA . LEU A 1 97 ? -15.719 1.891 5.211 1 97.5 97 LEU A CA 1
ATOM 734 C C . LEU A 1 97 ? -14.664 2.34 6.219 1 97.5 97 LEU A C 1
ATOM 736 O O . LEU A 1 97 ? -15 2.881 7.273 1 97.5 97 LEU A O 1
ATOM 740 N N . ILE A 1 98 ? -13.453 2.176 5.922 1 97.31 98 ILE A N 1
ATOM 741 C CA . ILE A 1 98 ? -12.359 2.568 6.809 1 97.31 98 ILE A CA 1
ATOM 742 C C . ILE A 1 98 ? -12.352 4.086 6.977 1 97.31 98 ILE A C 1
ATOM 744 O O . ILE A 1 98 ? -12.18 4.594 8.086 1 97.31 98 ILE A O 1
ATOM 748 N N . ALA A 1 99 ? -12.555 4.812 5.867 1 95.12 99 ALA A N 1
ATOM 749 C CA . ALA A 1 99 ? -12.586 6.273 5.926 1 95.12 99 ALA A CA 1
ATOM 750 C C . ALA A 1 99 ? -13.727 6.766 6.812 1 95.12 99 ALA A C 1
ATOM 752 O O . ALA A 1 99 ? -13.562 7.734 7.559 1 95.12 99 ALA A O 1
ATOM 753 N N . VAL A 1 100 ? -14.82 6.141 6.734 1 95 100 VAL A N 1
ATOM 754 C CA . VAL A 1 100 ? -15.969 6.496 7.555 1 95 100 VAL A CA 1
ATOM 755 C C . VAL A 1 100 ? -15.656 6.246 9.023 1 95 100 VAL A C 1
ATOM 757 O O . VAL A 1 100 ? -15.945 7.082 9.883 1 95 100 VAL A O 1
ATOM 760 N N . ILE A 1 101 ? -15.133 5.145 9.328 1 95.88 101 ILE A N 1
ATOM 761 C CA . ILE A 1 101 ? -14.758 4.816 10.703 1 95.88 101 ILE A CA 1
ATOM 762 C C . ILE A 1 101 ? -13.766 5.852 11.227 1 95.88 101 ILE A C 1
ATOM 764 O O . ILE A 1 101 ? -13.898 6.324 12.359 1 95.88 101 ILE A O 1
ATOM 768 N N . LYS A 1 102 ? -12.789 6.16 10.344 1 92.88 102 LYS A N 1
ATOM 769 C CA . LYS A 1 102 ? -11.812 7.18 10.711 1 92.88 102 LYS A CA 1
ATOM 770 C C . LYS A 1 102 ? -12.492 8.5 11.047 1 92.88 102 LYS A C 1
ATOM 772 O O . LYS A 1 102 ? -12.156 9.148 12.039 1 92.88 102 LYS A O 1
ATOM 777 N N . HIS A 1 103 ? -13.422 8.898 10.25 1 90.94 103 HIS A N 1
ATOM 778 C CA . HIS A 1 103 ? -14.125 10.164 10.422 1 90.94 103 HIS A CA 1
ATOM 779 C C . HIS A 1 103 ? -14.906 10.18 11.734 1 90.94 103 HIS A C 1
ATOM 781 O O . HIS A 1 103 ? -14.836 11.156 12.484 1 90.94 103 HIS A O 1
ATOM 787 N N . PHE A 1 104 ? -15.539 9.133 12 1 91.69 104 PHE A N 1
ATOM 788 C CA . PHE A 1 104 ? -16.391 9.102 13.18 1 91.69 104 PHE A CA 1
ATOM 789 C C . PHE A 1 104 ? -15.578 8.836 14.438 1 91.69 104 PHE A C 1
ATOM 791 O O . PHE A 1 104 ? -15.992 9.188 15.547 1 91.69 104 PHE A O 1
ATOM 798 N N . SER A 1 105 ? -14.477 8.227 14.266 1 90.25 105 SER A N 1
ATOM 799 C CA . SER A 1 105 ? -13.648 7.922 15.43 1 90.25 105 SER A CA 1
ATOM 800 C C . SER A 1 105 ? -12.727 9.086 15.766 1 90.25 105 SER A C 1
ATOM 802 O O . SER A 1 105 ? -12.07 9.078 16.812 1 90.25 105 SER A O 1
ATOM 804 N N . ALA A 1 106 ? -12.625 9.992 14.867 1 83.19 106 ALA A N 1
ATOM 805 C CA . ALA A 1 106 ? -11.734 11.141 15.07 1 83.19 106 ALA A CA 1
ATOM 806 C C . ALA A 1 106 ? -12.055 11.852 16.375 1 83.19 106 ALA A C 1
ATOM 808 O O . ALA A 1 106 ? -11.148 12.32 17.078 1 83.19 106 ALA A O 1
ATOM 809 N N . SER A 1 107 ? -13.258 11.891 16.703 1 81.31 107 SER A N 1
ATOM 810 C CA . SER A 1 107 ? -13.711 12.578 17.906 1 81.31 107 SER A CA 1
ATOM 811 C C . SER A 1 107 ? -13.234 11.867 19.156 1 81.31 107 SER A C 1
ATOM 813 O O . SER A 1 107 ? -13.125 12.477 20.234 1 81.31 107 SER A O 1
ATOM 815 N N . TRP A 1 108 ? -12.891 10.594 18.969 1 80.25 108 TRP A N 1
ATOM 816 C CA . TRP A 1 108 ? -12.453 9.812 20.125 1 80.25 108 TRP A CA 1
ATOM 817 C C . TRP A 1 108 ? -10.984 10.086 20.453 1 80.25 108 TRP A C 1
ATOM 819 O O . TRP A 1 108 ? -10.523 9.781 21.547 1 80.25 108 TRP A O 1
ATOM 829 N N . PHE A 1 109 ? -10.273 10.578 19.531 1 71.88 109 PHE A N 1
ATOM 830 C CA . PHE A 1 109 ? -8.836 10.734 19.719 1 71.88 109 PHE A CA 1
ATOM 831 C C . PHE A 1 109 ? -8.461 12.203 19.875 1 71.88 109 PHE A C 1
ATOM 833 O O . PHE A 1 109 ? -7.293 12.531 20.125 1 71.88 109 PHE A O 1
ATOM 840 N N . VAL A 1 110 ? -9.312 13.164 19.719 1 62.88 110 VAL A N 1
ATOM 841 C CA . VAL A 1 110 ? -9.133 14.555 20.109 1 62.88 110 VAL A CA 1
ATOM 842 C C . VAL A 1 110 ? -9.5 14.742 21.578 1 62.88 110 VAL A C 1
ATOM 844 O O . VAL A 1 110 ? -10.43 14.102 22.078 1 62.88 110 VAL A O 1
ATOM 847 N N . MET B 1 1 ? 1.951 21.016 -8.797 1 69.75 1 MET B N 1
ATOM 848 C CA . MET B 1 1 ? 3.396 20.875 -8.953 1 69.75 1 MET B CA 1
ATOM 849 C C . MET B 1 1 ? 3.926 19.75 -8.07 1 69.75 1 MET B C 1
ATOM 851 O O . MET B 1 1 ? 4.68 18.891 -8.539 1 69.75 1 MET B O 1
ATOM 855 N N . GLU B 1 2 ? 3.262 19.453 -6.977 1 84.88 2 GLU B N 1
ATOM 856 C CA . GLU B 1 2 ? 3.73 18.438 -6.047 1 84.88 2 GLU B CA 1
ATOM 857 C C . GLU B 1 2 ? 3.334 17.031 -6.516 1 84.88 2 GLU B C 1
ATOM 859 O O . GLU B 1 2 ? 4.137 16.109 -6.457 1 84.88 2 GLU B O 1
ATOM 864 N N . LEU B 1 3 ? 2.162 16.953 -7.133 1 87.44 3 LEU B N 1
ATOM 865 C CA . LEU B 1 3 ? 1.672 15.664 -7.602 1 87.44 3 LEU B CA 1
ATOM 866 C C . LEU B 1 3 ? 2.502 15.156 -8.781 1 87.44 3 LEU B C 1
ATOM 868 O O . LEU B 1 3 ? 2.85 13.977 -8.836 1 87.44 3 LEU B O 1
ATOM 872 N N . VAL B 1 4 ? 2.797 16.016 -9.703 1 91.31 4 VAL B N 1
ATOM 873 C CA . VAL B 1 4 ? 3.586 15.656 -10.875 1 91.31 4 VAL B CA 1
ATOM 874 C C . VAL B 1 4 ? 4.973 15.18 -10.438 1 91.31 4 VAL B C 1
ATOM 876 O O . VAL B 1 4 ? 5.484 14.18 -10.953 1 91.31 4 VAL B O 1
ATOM 879 N N . PHE B 1 5 ? 5.551 15.906 -9.547 1 94.44 5 PHE B N 1
ATOM 880 C CA . PHE B 1 5 ? 6.863 15.539 -9.031 1 94.44 5 PHE B CA 1
ATOM 881 C C . PHE B 1 5 ? 6.812 14.18 -8.344 1 94.44 5 PHE B C 1
ATOM 883 O O . PHE B 1 5 ? 7.688 13.336 -8.555 1 94.44 5 PHE B O 1
ATOM 890 N N . THR B 1 6 ? 5.84 13.961 -7.559 1 94.31 6 THR B N 1
ATOM 891 C CA . THR B 1 6 ? 5.672 12.703 -6.84 1 94.31 6 THR B CA 1
ATOM 892 C C . THR B 1 6 ? 5.535 11.539 -7.816 1 94.31 6 THR B C 1
ATOM 894 O O . THR B 1 6 ? 6.129 10.477 -7.613 1 94.31 6 THR B O 1
ATOM 897 N N . ILE B 1 7 ? 4.773 11.742 -8.867 1 95.5 7 ILE B N 1
ATOM 898 C CA . ILE B 1 7 ? 4.598 10.711 -9.883 1 95.5 7 ILE B CA 1
ATOM 899 C C . ILE B 1 7 ? 5.922 10.461 -10.602 1 95.5 7 ILE B C 1
ATOM 901 O O . ILE B 1 7 ? 6.293 9.305 -10.844 1 95.5 7 ILE B O 1
ATOM 905 N N . PHE B 1 8 ? 6.598 11.539 -10.891 1 97 8 PHE B N 1
ATOM 906 C CA . PHE B 1 8 ? 7.895 11.406 -11.547 1 97 8 PHE B CA 1
ATOM 907 C C . PHE B 1 8 ? 8.859 10.602 -10.68 1 97 8 PHE B C 1
ATOM 909 O O . PHE B 1 8 ? 9.492 9.664 -11.164 1 97 8 PHE B O 1
ATOM 916 N N . VAL B 1 9 ? 9.008 10.969 -9.445 1 97.25 9 VAL B N 1
ATOM 917 C CA . VAL B 1 9 ? 9.883 10.25 -8.516 1 97.25 9 VAL B CA 1
ATOM 918 C C . VAL B 1 9 ? 9.445 8.789 -8.414 1 97.25 9 VAL B C 1
ATOM 920 O O . VAL B 1 9 ? 10.281 7.887 -8.461 1 97.25 9 VAL B O 1
ATOM 923 N N . GLY B 1 10 ? 8.156 8.547 -8.32 1 97.88 10 GLY B N 1
ATOM 924 C CA . GLY B 1 10 ? 7.637 7.191 -8.25 1 97.88 10 GLY B CA 1
ATOM 925 C C . GLY B 1 10 ? 8.008 6.348 -9.453 1 97.88 10 GLY B C 1
ATOM 926 O O . GLY B 1 10 ? 8.367 5.176 -9.312 1 97.88 10 GLY B O 1
ATOM 927 N N . VAL B 1 11 ? 7.898 6.902 -10.633 1 97.81 11 VAL B N 1
ATOM 928 C CA . VAL B 1 11 ? 8.234 6.199 -11.867 1 97.81 11 VAL B CA 1
ATOM 929 C C . VAL B 1 11 ? 9.719 5.844 -11.875 1 97.81 11 VAL B C 1
ATOM 931 O O . VAL B 1 11 ? 10.094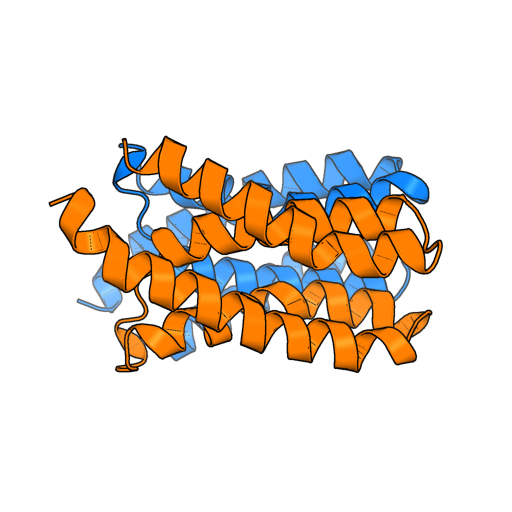 4.723 -12.219 1 97.81 11 VAL B O 1
ATOM 934 N N . VAL B 1 12 ? 10.523 6.742 -11.453 1 97.94 12 VAL B N 1
ATOM 935 C CA . VAL B 1 12 ? 11.961 6.512 -11.43 1 97.94 12 VAL B CA 1
ATOM 936 C C . VAL B 1 12 ? 12.289 5.418 -10.414 1 97.94 12 VAL B C 1
ATOM 938 O O . VAL B 1 12 ? 13.008 4.465 -10.727 1 97.94 12 VAL B O 1
ATOM 941 N N . ILE B 1 13 ? 11.789 5.5 -9.195 1 98 13 ILE B N 1
ATOM 942 C CA . ILE B 1 13 ? 12.062 4.523 -8.148 1 98 13 ILE B CA 1
ATOM 943 C C . ILE B 1 13 ? 11.492 3.164 -8.547 1 98 13 ILE B C 1
ATOM 945 O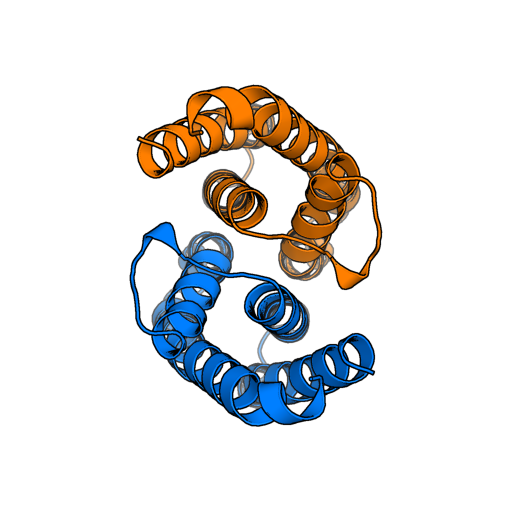 O . ILE B 1 13 ? 12.125 2.129 -8.312 1 98 13 ILE B O 1
ATOM 949 N N . GLY B 1 14 ? 10.258 3.174 -9.133 1 97.44 14 GLY B N 1
ATOM 950 C CA . GLY B 1 14 ? 9.688 1.938 -9.648 1 97.44 14 GLY B CA 1
ATOM 951 C C . GLY B 1 14 ? 10.562 1.267 -10.695 1 97.44 14 GLY B C 1
ATOM 952 O O . GLY B 1 14 ? 10.711 0.043 -10.688 1 97.44 14 GLY B O 1
ATOM 953 N N . ALA B 1 15 ? 11.125 2.045 -11.586 1 96.75 15 ALA B N 1
ATOM 954 C CA . ALA B 1 15 ? 12.031 1.518 -12.609 1 96.75 15 ALA B CA 1
ATOM 955 C C . ALA B 1 15 ? 13.281 0.919 -11.969 1 96.75 15 ALA B C 1
ATOM 957 O O . ALA B 1 15 ? 13.75 -0.143 -12.383 1 96.75 15 ALA B O 1
ATOM 958 N N . VAL B 1 16 ? 13.789 1.577 -11 1 95.56 16 VAL B N 1
ATOM 959 C CA . VAL B 1 16 ? 14.977 1.104 -10.297 1 95.56 16 VAL B CA 1
ATOM 960 C C . VAL B 1 16 ? 14.688 -0.243 -9.641 1 95.56 16 VAL B C 1
ATOM 962 O O . VAL B 1 16 ? 15.516 -1.152 -9.68 1 95.56 16 VAL B O 1
ATOM 965 N N . ASP B 1 17 ? 13.562 -0.381 -8.992 1 95 17 ASP B N 1
ATOM 966 C CA . ASP B 1 17 ? 13.188 -1.62 -8.32 1 95 17 ASP B CA 1
ATOM 967 C C . ASP B 1 17 ? 12.953 -2.746 -9.32 1 95 17 ASP B C 1
ATOM 969 O O . ASP B 1 17 ? 13.344 -3.891 -9.078 1 95 17 ASP B O 1
ATOM 973 N N . ALA B 1 18 ? 12.336 -2.426 -10.445 1 93.19 18 ALA B N 1
ATOM 974 C CA . ALA B 1 18 ? 11.93 -3.438 -11.422 1 93.19 18 ALA B CA 1
ATOM 975 C C . ALA B 1 18 ? 13.109 -3.852 -12.305 1 93.19 18 ALA B C 1
ATOM 977 O O . ALA B 1 18 ? 13.117 -4.949 -12.859 1 93.19 18 ALA B O 1
ATOM 978 N N . LEU B 1 19 ? 14.062 -3.074 -12.438 1 90.81 19 LEU B N 1
ATOM 979 C CA . LEU B 1 19 ? 15.172 -3.277 -13.367 1 90.81 19 LEU B CA 1
ATOM 980 C C . LEU B 1 19 ? 15.898 -4.582 -13.062 1 90.81 19 LEU B C 1
ATOM 982 O O . LEU B 1 19 ? 16.094 -5.41 -13.961 1 90.81 19 LEU B O 1
ATOM 986 N N . PRO B 1 20 ? 16.344 -4.805 -11.844 1 88 20 PRO B N 1
ATOM 987 C CA . PRO B 1 20 ? 17.031 -6.066 -11.547 1 88 20 PRO B CA 1
ATOM 988 C C . PRO B 1 20 ? 16.141 -7.289 -11.805 1 88 20 PRO B C 1
ATOM 990 O O . PRO B 1 20 ? 16.656 -8.344 -12.195 1 88 20 PRO B O 1
ATOM 993 N N . MET B 1 21 ? 14.883 -7.18 -11.562 1 87.69 21 MET B N 1
ATOM 994 C CA . MET B 1 21 ? 13.945 -8.266 -11.812 1 87.69 21 MET B CA 1
ATOM 995 C C . MET B 1 21 ? 13.812 -8.555 -13.305 1 87.69 21 MET B C 1
ATOM 997 O O . MET B 1 21 ? 13.734 -9.711 -13.711 1 87.69 21 MET B O 1
ATOM 1001 N N . PHE B 1 22 ? 13.828 -7.535 -14.039 1 86.69 22 PHE B N 1
ATOM 1002 C CA . PHE B 1 22 ? 13.75 -7.672 -15.484 1 86.69 22 PHE B CA 1
ATOM 1003 C C . PHE B 1 22 ? 15.008 -8.32 -16.047 1 86.69 22 PHE B C 1
ATOM 1005 O O . PHE B 1 22 ? 14.938 -9.156 -16.953 1 86.69 22 PHE B O 1
ATOM 1012 N N . LEU B 1 23 ? 16.109 -8.039 -15.547 1 87.56 23 LEU B N 1
ATOM 1013 C CA . LEU B 1 23 ? 17.391 -8.57 -16.016 1 87.56 23 LEU B CA 1
ATOM 1014 C C . LEU B 1 23 ? 17.531 -10.047 -15.656 1 87.56 23 LEU B C 1
ATOM 1016 O O . LEU B 1 23 ? 18.203 -10.797 -16.359 1 87.56 23 LEU B O 1
ATOM 1020 N N . LYS B 1 24 ? 16.812 -10.453 -14.562 1 86.12 24 LYS B N 1
ATOM 1021 C CA . LYS B 1 24 ? 16.859 -11.852 -14.133 1 86.12 24 LYS B CA 1
ATOM 1022 C C . LYS B 1 24 ? 15.766 -12.672 -14.828 1 86.12 24 LYS B C 1
ATOM 1024 O O . LYS B 1 24 ? 15.531 -13.82 -14.469 1 86.12 24 LYS B O 1
ATOM 1029 N N . LYS B 1 25 ? 15.062 -11.992 -15.719 1 85.94 25 LYS B N 1
ATOM 1030 C CA . LYS B 1 25 ? 14.055 -12.625 -16.562 1 85.94 25 LYS B CA 1
ATOM 1031 C C . LYS B 1 25 ? 12.938 -13.234 -15.719 1 85.94 25 LYS B C 1
ATOM 1033 O O . LYS B 1 25 ? 12.547 -14.383 -15.938 1 85.94 25 LYS B O 1
ATOM 1038 N N . MET B 1 26 ? 12.609 -12.492 -14.68 1 85.25 26 MET B N 1
ATOM 1039 C CA . MET B 1 26 ? 11.492 -12.938 -13.852 1 85.25 26 MET B CA 1
ATOM 1040 C C . MET B 1 26 ? 10.164 -12.742 -14.578 1 85.25 26 MET B C 1
ATOM 1042 O O . MET B 1 26 ? 10.125 -12.141 -15.648 1 85.25 26 MET B O 1
ATOM 1046 N N . ASP B 1 27 ? 9.219 -13.312 -14.008 1 87.25 27 ASP B N 1
ATOM 1047 C CA . ASP B 1 27 ? 7.883 -13.195 -14.594 1 87.25 27 ASP B CA 1
ATOM 1048 C C . ASP B 1 27 ? 7.496 -11.734 -14.789 1 87.25 27 ASP B C 1
ATOM 1050 O O . ASP B 1 27 ? 7.688 -10.914 -13.891 1 87.25 27 ASP B O 1
ATOM 1054 N N . LYS B 1 28 ? 6.969 -11.398 -15.969 1 90.62 28 LYS B N 1
ATOM 1055 C CA . LYS B 1 28 ? 6.652 -10.016 -16.328 1 90.62 28 LYS B CA 1
ATOM 1056 C C . LYS B 1 28 ? 5.617 -9.422 -15.375 1 90.62 28 LYS B C 1
ATOM 1058 O O . LYS B 1 28 ? 5.68 -8.242 -15.039 1 90.62 28 LYS B O 1
ATOM 1063 N N . ALA B 1 29 ? 4.668 -10.234 -14.969 1 90.19 29 ALA B N 1
ATOM 1064 C CA . ALA B 1 29 ? 3.635 -9.766 -14.055 1 90.19 29 ALA B CA 1
ATOM 1065 C C . ALA B 1 29 ? 4.242 -9.32 -12.727 1 90.19 29 ALA B C 1
ATOM 1067 O O . ALA B 1 29 ? 3.838 -8.297 -12.164 1 90.19 29 ALA B O 1
ATOM 1068 N N . ASN B 1 30 ? 5.238 -10.094 -12.266 1 88.62 30 ASN B N 1
ATOM 1069 C CA . ASN B 1 30 ? 5.934 -9.734 -11.031 1 88.62 30 ASN B CA 1
ATOM 1070 C C . ASN B 1 30 ? 6.719 -8.438 -11.188 1 88.62 30 ASN B C 1
ATOM 1072 O O . ASN B 1 30 ? 6.738 -7.609 -10.281 1 88.62 30 ASN B O 1
ATOM 1076 N N . CYS B 1 31 ? 7.305 -8.258 -12.375 1 92.62 31 CYS B N 1
ATOM 1077 C CA . CYS B 1 31 ? 8.086 -7.055 -12.648 1 92.62 31 CYS B CA 1
ATOM 1078 C C . CYS B 1 31 ? 7.191 -5.82 -12.695 1 92.62 31 CYS B C 1
ATOM 1080 O O . CYS B 1 31 ? 7.5 -4.801 -12.07 1 92.62 31 CYS B O 1
ATOM 1082 N N . TRP B 1 32 ? 6.105 -5.945 -13.32 1 94.38 32 TRP B N 1
ATOM 1083 C CA . TRP B 1 32 ? 5.172 -4.828 -13.422 1 94.38 32 TRP B CA 1
ATOM 1084 C C . TRP B 1 32 ? 4.539 -4.523 -12.07 1 94.38 32 TRP B C 1
ATOM 1086 O O . TRP B 1 32 ? 4.316 -3.361 -11.727 1 94.38 32 TRP B O 1
ATOM 1096 N N . SER B 1 33 ? 4.25 -5.594 -11.375 1 94.25 33 SER B N 1
ATOM 1097 C CA . SER B 1 33 ? 3.682 -5.41 -10.039 1 94.25 33 SER B CA 1
ATOM 1098 C C . SER B 1 33 ? 4.637 -4.637 -9.133 1 94.25 33 SER B C 1
ATOM 1100 O O . SER B 1 33 ? 4.215 -3.723 -8.422 1 94.25 33 SER B O 1
ATOM 1102 N N . ALA B 1 34 ? 5.859 -5.008 -9.266 1 94.06 34 ALA B N 1
ATOM 1103 C CA . ALA B 1 34 ? 6.871 -4.316 -8.469 1 94.06 34 ALA B CA 1
ATOM 1104 C C . ALA B 1 34 ? 6.988 -2.854 -8.891 1 94.06 34 ALA B C 1
ATOM 1106 O O . ALA B 1 34 ? 7.125 -1.969 -8.039 1 94.06 34 ALA B O 1
ATOM 1107 N N . PHE B 1 35 ? 6.945 -2.598 -10.195 1 96.81 35 PHE B N 1
ATOM 1108 C CA . PHE B 1 35 ? 6.992 -1.239 -10.719 1 96.81 35 PHE B CA 1
ATOM 1109 C C . PHE B 1 35 ? 5.828 -0.412 -10.188 1 96.81 35 PHE B C 1
ATOM 1111 O O . PHE B 1 35 ? 6.035 0.677 -9.641 1 96.81 35 PHE B O 1
ATOM 1118 N N . VAL B 1 36 ? 4.668 -0.934 -10.25 1 97.19 36 VAL B N 1
ATOM 1119 C CA . VAL B 1 36 ? 3.475 -0.232 -9.789 1 97.19 36 VAL B CA 1
ATOM 1120 C C . VAL B 1 36 ? 3.541 -0.037 -8.281 1 97.19 36 VAL B C 1
ATOM 1122 O O . VAL B 1 36 ? 3.162 1.019 -7.766 1 97.19 36 VAL B O 1
ATOM 1125 N N . GLN B 1 37 ? 4.039 -0.987 -7.605 1 97.62 37 GLN B N 1
ATOM 1126 C CA . GLN B 1 37 ? 4.164 -0.93 -6.152 1 97.62 37 GLN B CA 1
ATOM 1127 C C . GLN B 1 37 ? 4.926 0.316 -5.711 1 97.62 37 GLN B C 1
ATOM 1129 O O . GLN B 1 37 ? 4.477 1.046 -4.824 1 97.62 37 GLN B O 1
ATOM 1134 N N . TYR B 1 38 ? 5.941 0.646 -6.367 1 98.06 38 TYR B N 1
ATOM 1135 C CA . TYR B 1 38 ? 6.781 1.722 -5.852 1 98.06 38 TYR B CA 1
ATOM 1136 C C . TYR B 1 38 ? 6.309 3.076 -6.367 1 98.06 38 TYR B C 1
ATOM 1138 O O . TYR B 1 38 ? 6.637 4.113 -5.789 1 98.06 38 TYR B O 1
ATOM 1146 N N . VAL B 1 39 ? 5.609 3.039 -7.465 1 97.94 39 VAL B N 1
ATOM 1147 C CA . VAL B 1 39 ? 4.926 4.273 -7.832 1 97.94 39 VAL B CA 1
ATOM 1148 C C . VAL B 1 39 ? 3.91 4.641 -6.75 1 97.94 39 VAL B C 1
ATOM 1150 O O . VAL B 1 39 ? 3.855 5.789 -6.305 1 97.94 39 VAL B O 1
ATOM 1153 N N . VAL B 1 40 ? 3.229 3.625 -6.281 1 97.44 40 VAL B N 1
ATOM 1154 C CA . VAL B 1 40 ? 2.193 3.85 -5.277 1 97.44 40 VAL B CA 1
ATOM 1155 C C . VAL B 1 40 ? 2.838 4.148 -3.926 1 97.44 40 VAL B C 1
ATOM 1157 O O . VAL B 1 40 ? 2.422 5.07 -3.221 1 97.44 40 VAL B O 1
ATOM 1160 N N . VAL B 1 41 ? 3.836 3.412 -3.557 1 97.56 41 VAL B N 1
ATOM 1161 C CA . VAL B 1 41 ? 4.535 3.627 -2.297 1 97.56 41 VAL B CA 1
ATOM 1162 C C . VAL B 1 41 ? 5.039 5.066 -2.221 1 97.56 41 VAL B C 1
ATOM 1164 O O . VAL B 1 41 ? 4.922 5.719 -1.181 1 97.56 41 VAL B O 1
ATOM 1167 N N . THR B 1 42 ? 5.598 5.547 -3.32 1 97.44 42 THR B N 1
ATOM 1168 C CA . THR B 1 42 ? 6.109 6.91 -3.367 1 97.44 42 THR B CA 1
ATOM 1169 C C . THR B 1 42 ? 4.992 7.918 -3.109 1 97.44 42 THR B C 1
ATOM 1171 O O . THR B 1 42 ? 5.148 8.828 -2.299 1 97.44 42 THR B O 1
ATOM 1174 N N . PHE B 1 43 ? 3.926 7.691 -3.748 1 95 43 PHE B N 1
ATOM 1175 C CA . PHE B 1 43 ? 2.773 8.57 -3.566 1 95 43 PHE B CA 1
ATOM 1176 C C . PHE B 1 43 ? 2.312 8.562 -2.113 1 95 43 PHE B C 1
ATOM 1178 O O . PHE B 1 43 ? 2.029 9.617 -1.543 1 95 43 PHE B O 1
ATOM 1185 N N . ILE B 1 44 ? 2.23 7.426 -1.537 1 94.69 44 ILE B N 1
ATOM 1186 C CA . ILE B 1 44 ? 1.741 7.285 -0.17 1 94.69 44 ILE B CA 1
ATOM 1187 C C . ILE B 1 44 ? 2.723 7.941 0.799 1 94.69 44 ILE B C 1
ATOM 1189 O O . ILE B 1 44 ? 2.316 8.68 1.699 1 94.69 44 ILE B O 1
ATOM 1193 N N . ILE B 1 45 ? 3.967 7.742 0.669 1 94.56 45 ILE B N 1
ATOM 1194 C CA . ILE B 1 45 ? 4.977 8.305 1.562 1 94.56 45 ILE B CA 1
ATOM 1195 C C . ILE B 1 45 ? 4.918 9.828 1.506 1 94.56 45 ILE B C 1
ATOM 1197 O O . ILE B 1 45 ? 5.012 10.5 2.537 1 94.56 45 ILE B O 1
ATOM 1201 N N . PHE B 1 46 ? 4.711 10.406 0.374 1 92.44 46 PHE B N 1
ATOM 1202 C CA . PHE B 1 46 ? 4.66 11.859 0.219 1 92.44 46 PHE B CA 1
ATOM 1203 C C . PHE B 1 46 ? 3.418 12.43 0.891 1 92.44 46 PHE B C 1
ATOM 1205 O O . PHE B 1 46 ? 3.373 13.617 1.213 1 92.44 46 PHE B O 1
ATOM 1212 N N . ASN B 1 47 ? 2.445 11.555 1.071 1 89 47 ASN B N 1
ATOM 1213 C CA . ASN B 1 47 ? 1.188 12.039 1.628 1 89 47 ASN B CA 1
ATOM 1214 C C . ASN B 1 47 ? 0.94 11.484 3.027 1 89 47 ASN B C 1
ATOM 1216 O O . ASN B 1 47 ? -0.188 11.516 3.521 1 89 47 ASN B O 1
ATOM 1220 N N . THR B 1 48 ? 1.852 10.953 3.541 1 85.94 48 THR B N 1
ATOM 1221 C CA . THR B 1 48 ? 1.715 10.352 4.867 1 85.94 48 THR B CA 1
ATOM 1222 C C . THR B 1 48 ? 2.621 11.055 5.871 1 85.94 48 THR B C 1
ATOM 1224 O O . THR B 1 48 ? 3.766 11.391 5.555 1 85.94 48 THR B O 1
ATOM 1227 N N . THR B 1 49 ? 1.985 11.312 6.98 1 79.56 49 THR B N 1
ATOM 1228 C CA . THR B 1 49 ? 2.736 11.789 8.133 1 79.56 49 THR B CA 1
ATOM 1229 C C . THR B 1 49 ? 2.52 10.883 9.336 1 79.56 49 THR B C 1
ATOM 1231 O O . THR B 1 49 ? 1.403 10.414 9.578 1 79.56 49 THR B O 1
ATOM 1234 N N . LEU B 1 50 ? 3.584 10.312 9.828 1 78.06 50 LEU B N 1
ATOM 1235 C CA . LEU B 1 50 ? 3.465 9.406 10.969 1 78.06 50 LEU B CA 1
ATOM 1236 C C . LEU B 1 50 ? 3.705 10.148 12.281 1 78.06 50 LEU B C 1
ATOM 1238 O O . LEU B 1 50 ? 4.684 9.883 12.984 1 78.06 50 LEU B O 1
ATOM 1242 N N . PRO B 1 51 ? 2.826 10.93 12.578 1 65.69 51 PRO B N 1
ATOM 1243 C CA . PRO B 1 51 ? 3.043 11.688 13.812 1 65.69 51 PRO B CA 1
ATOM 1244 C C . PRO B 1 51 ? 3.053 10.805 15.062 1 65.69 51 PRO B C 1
ATOM 1246 O O . PRO B 1 51 ? 3.725 11.117 16.047 1 65.69 51 PRO B O 1
ATOM 1249 N N . GLN B 1 52 ? 2.375 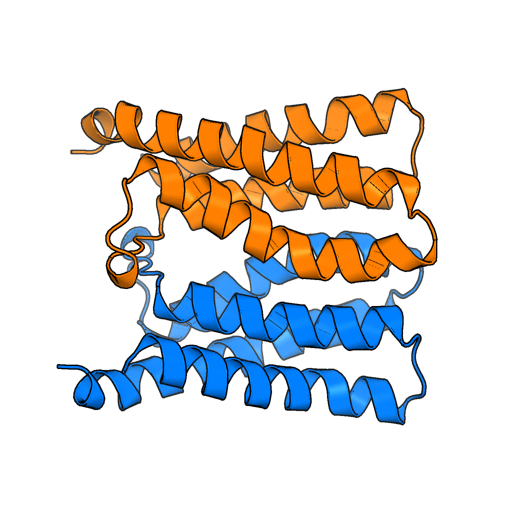9.812 14.969 1 65 52 GLN B N 1
ATOM 1250 C CA . GLN B 1 52 ? 2.18 8.945 16.125 1 65 52 GLN B CA 1
ATOM 1251 C C . GLN B 1 52 ? 3.467 8.211 16.484 1 65 52 GLN B C 1
ATOM 1253 O O . GLN B 1 52 ? 3.639 7.77 17.625 1 65 52 GLN B O 1
ATOM 1258 N N . LEU B 1 53 ? 4.18 8.117 15.531 1 64.75 53 LEU B N 1
ATOM 1259 C CA . LEU B 1 53 ? 5.371 7.328 15.812 1 64.75 53 LEU B CA 1
ATOM 1260 C C . LEU B 1 53 ? 6.535 8.227 16.234 1 64.75 53 LEU B C 1
ATOM 1262 O O . LEU B 1 53 ? 7.574 7.73 16.672 1 64.75 53 LEU B O 1
ATOM 1266 N N . ASN B 1 54 ? 6.273 9.352 16.359 1 65.88 54 ASN B N 1
ATOM 1267 C CA . ASN B 1 54 ? 7.305 10.297 16.766 1 65.88 54 ASN B CA 1
ATOM 1268 C C . ASN B 1 54 ? 8.648 9.969 16.125 1 65.88 54 ASN B C 1
ATOM 1270 O O . ASN B 1 54 ? 9.68 9.961 16.812 1 65.88 54 ASN B O 1
ATOM 1274 N N . VAL B 1 55 ? 8.586 9.469 15.039 1 70.25 55 VAL B N 1
ATOM 1275 C CA . VAL B 1 55 ? 9.828 9.07 14.383 1 70.25 55 VAL B CA 1
ATOM 1276 C C . VAL B 1 55 ? 10.297 10.188 13.445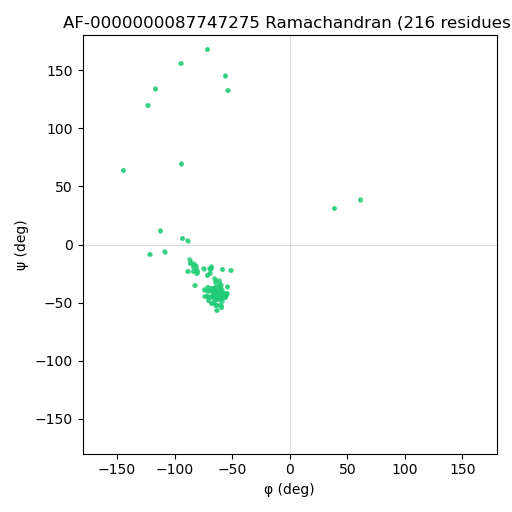 1 70.25 55 VAL B C 1
ATOM 1278 O O . VAL B 1 55 ? 9.516 11.07 13.094 1 70.25 55 VAL B O 1
ATOM 1281 N N . SER B 1 56 ? 11.672 10.07 13.258 1 76.06 56 SER B N 1
ATOM 1282 C CA . SER B 1 56 ? 12.242 11.023 12.312 1 76.06 56 SER B CA 1
ATOM 1283 C C . SER B 1 56 ? 11.555 10.938 10.961 1 76.06 56 SER B C 1
ATOM 1285 O O . SER B 1 56 ? 11.039 9.883 10.578 1 76.06 56 SER B O 1
ATOM 1287 N N . ASN B 1 57 ? 11.398 11.953 10.305 1 80.69 57 ASN B N 1
ATOM 1288 C CA . ASN B 1 57 ? 10.781 12.062 8.984 1 80.69 57 ASN B CA 1
ATOM 1289 C C . ASN B 1 57 ? 11.391 11.078 7.996 1 80.69 57 ASN B C 1
ATOM 1291 O O . ASN B 1 57 ? 10.703 10.578 7.102 1 80.69 57 ASN B O 1
ATOM 1295 N N . PHE B 1 58 ? 12.578 10.656 8.312 1 87.44 58 PHE B N 1
ATOM 1296 C CA . PHE B 1 58 ? 13.281 9.758 7.402 1 87.44 58 PHE B CA 1
ATOM 1297 C C . PHE B 1 58 ? 12.859 8.312 7.637 1 87.44 58 PHE B C 1
ATOM 1299 O O . PHE B 1 58 ? 12.914 7.488 6.723 1 87.44 58 PHE B O 1
ATOM 1306 N N . LEU B 1 59 ? 12.391 8.102 8.789 1 90.69 59 LEU B N 1
ATOM 1307 C CA . LEU B 1 59 ? 12.039 6.723 9.117 1 90.69 59 LEU B CA 1
ATOM 1308 C C . LEU B 1 59 ? 10.617 6.402 8.672 1 90.69 59 LEU B C 1
ATOM 1310 O O . LEU B 1 59 ? 10.242 5.23 8.578 1 90.69 59 LEU B O 1
ATOM 1314 N N . SER B 1 60 ? 9.891 7.402 8.406 1 91.19 60 SER B N 1
ATOM 1315 C CA . SER B 1 60 ? 8.516 7.18 7.953 1 91.19 60 SER B CA 1
ATOM 1316 C C . SER B 1 60 ? 8.492 6.473 6.602 1 91.19 60 SER B C 1
ATOM 1318 O O . SER B 1 60 ? 7.613 5.645 6.348 1 91.19 60 SER B O 1
ATOM 1320 N N . GLY B 1 61 ? 9.508 6.734 5.762 1 94.38 61 GLY B N 1
ATOM 1321 C CA . GLY B 1 61 ? 9.602 6.113 4.449 1 94.38 61 GLY B CA 1
ATOM 1322 C C . GLY B 1 61 ? 9.773 4.609 4.512 1 94.38 61 GLY B C 1
ATOM 1323 O O . GLY B 1 61 ? 8.914 3.861 4.031 1 94.38 61 GLY B O 1
ATOM 1324 N N . PRO B 1 62 ? 10.82 4.199 5.219 1 96 62 PRO B N 1
ATOM 1325 C CA . PRO B 1 62 ? 11.031 2.758 5.359 1 96 62 PRO B CA 1
ATOM 1326 C C . PRO B 1 62 ? 9.859 2.057 6.047 1 96 62 PRO B C 1
ATOM 1328 O O . PRO B 1 62 ? 9.484 0.947 5.66 1 96 62 PRO B O 1
ATOM 1331 N N . ILE B 1 63 ? 9.289 2.588 7 1 95.25 63 ILE B N 1
ATOM 1332 C CA . ILE B 1 63 ? 8.195 1.971 7.734 1 95.25 63 ILE B CA 1
ATOM 1333 C C . ILE B 1 63 ? 6.996 1.776 6.809 1 95.25 63 ILE B C 1
ATOM 1335 O O . ILE B 1 63 ? 6.461 0.669 6.695 1 95.25 63 ILE B O 1
ATOM 1339 N N . VAL B 1 64 ? 6.586 2.824 6.133 1 95.5 64 VAL B N 1
ATOM 1340 C CA . VAL B 1 64 ? 5.445 2.764 5.223 1 95.5 64 VAL B CA 1
ATOM 1341 C C . VAL B 1 64 ? 5.73 1.764 4.105 1 95.5 64 VAL B C 1
ATOM 1343 O O . VAL B 1 64 ? 4.883 0.929 3.779 1 95.5 64 VAL B O 1
ATOM 1346 N N . SER B 1 65 ? 6.914 1.844 3.561 1 97.69 65 SER B N 1
ATOM 1347 C CA . SER B 1 65 ? 7.281 0.98 2.441 1 97.69 65 SER B CA 1
ATOM 1348 C C . SER B 1 65 ? 7.289 -0.487 2.857 1 97.69 65 SER B C 1
ATOM 1350 O O . SER B 1 65 ? 6.797 -1.348 2.125 1 97.69 65 SER B O 1
ATOM 1352 N N . VAL B 1 66 ? 7.797 -0.829 3.984 1 97.38 66 VAL B N 1
ATOM 1353 C CA . VAL B 1 66 ? 7.836 -2.205 4.469 1 97.38 66 VAL B CA 1
ATOM 1354 C C . VAL B 1 66 ? 6.418 -2.689 4.762 1 97.38 66 VAL B C 1
ATOM 1356 O O . VAL B 1 66 ? 6.051 -3.811 4.398 1 97.38 66 VAL B O 1
ATOM 1359 N N . LEU B 1 67 ? 5.668 -1.884 5.406 1 96.75 67 LEU B N 1
ATOM 1360 C CA . LEU B 1 67 ? 4.281 -2.258 5.672 1 96.75 67 LEU B CA 1
ATOM 1361 C C . LEU B 1 67 ? 3.557 -2.6 4.375 1 96.75 67 LEU B C 1
ATOM 1363 O O . LEU B 1 67 ? 2.867 -3.621 4.297 1 96.75 67 LEU B O 1
ATOM 1367 N N . MET B 1 68 ? 3.793 -1.819 3.371 1 97.5 68 MET B N 1
ATOM 1368 C CA . MET B 1 68 ? 3.084 -2.014 2.109 1 97.5 68 MET B CA 1
ATOM 1369 C C . MET B 1 68 ? 3.629 -3.227 1.361 1 97.5 68 MET B C 1
ATOM 1371 O O . MET B 1 68 ? 2.963 -3.766 0.476 1 97.5 68 MET B O 1
ATOM 1375 N N . ALA B 1 69 ? 4.789 -3.619 1.668 1 96.88 69 ALA B N 1
ATOM 1376 C CA . ALA B 1 69 ? 5.395 -4.777 1.018 1 96.88 69 ALA B CA 1
ATOM 1377 C C . ALA B 1 69 ? 4.906 -6.078 1.646 1 96.88 69 ALA B C 1
ATOM 1379 O O . ALA B 1 69 ? 5.012 -7.148 1.04 1 96.88 69 ALA B O 1
ATOM 1380 N N . LEU B 1 70 ? 4.371 -6.078 2.797 1 96.81 70 LEU B N 1
ATOM 1381 C CA . LEU B 1 70 ? 4.062 -7.262 3.588 1 96.81 70 LEU B CA 1
ATOM 1382 C C . LEU B 1 70 ? 3.049 -8.148 2.865 1 96.81 70 LEU B C 1
ATOM 1384 O O . LEU B 1 70 ? 3.236 -9.359 2.77 1 96.81 70 LEU B O 1
ATOM 1388 N N . PRO B 1 71 ? 1.944 -7.574 2.332 1 94.75 71 PRO B N 1
ATOM 1389 C CA . PRO B 1 71 ? 0.997 -8.445 1.636 1 94.75 71 PRO B CA 1
ATOM 1390 C C . PRO B 1 71 ? 1.63 -9.188 0.458 1 94.75 71 PRO B C 1
ATOM 1392 O O . PRO B 1 71 ? 1.342 -10.359 0.238 1 94.75 71 PRO B O 1
ATOM 1395 N N . MET B 1 72 ? 2.471 -8.492 -0.224 1 93.06 72 MET B N 1
ATOM 1396 C CA . MET B 1 72 ? 3.148 -9.094 -1.37 1 93.06 72 MET B CA 1
ATOM 1397 C C . MET B 1 72 ? 4.113 -10.188 -0.922 1 93.06 72 MET B C 1
ATOM 1399 O O . MET B 1 72 ? 4.234 -11.219 -1.581 1 93.06 72 MET B O 1
ATOM 1403 N N . VAL B 1 73 ? 4.793 -9.93 0.152 1 93.38 73 VAL B N 1
ATOM 1404 C CA . VAL B 1 73 ? 5.75 -10.883 0.702 1 93.38 73 VAL B CA 1
ATOM 1405 C C . VAL B 1 73 ? 5.027 -12.164 1.106 1 93.38 73 VAL B C 1
ATOM 1407 O O . VAL B 1 73 ? 5.516 -13.266 0.855 1 93.38 73 VAL B O 1
ATOM 1410 N N . VAL B 1 74 ? 3.881 -12.039 1.674 1 93.19 74 VAL B N 1
ATOM 1411 C CA . VAL B 1 74 ? 3.086 -13.195 2.068 1 93.19 74 VAL B CA 1
ATOM 1412 C C . VAL B 1 74 ? 2.725 -14.023 0.834 1 93.19 74 VAL B C 1
ATOM 1414 O O . VAL B 1 74 ? 2.812 -15.25 0.853 1 93.19 74 VAL B O 1
ATOM 1417 N N . MET B 1 75 ? 2.43 -13.32 -0.212 1 89.5 75 MET B N 1
ATOM 1418 C CA . MET B 1 75 ? 2.008 -14 -1.433 1 89.5 75 MET B CA 1
ATOM 1419 C C . MET B 1 75 ? 3.184 -14.711 -2.096 1 89.5 75 MET B C 1
ATOM 1421 O O . MET B 1 75 ? 3.061 -15.859 -2.516 1 89.5 75 MET B O 1
ATOM 1425 N N . ILE B 1 76 ? 4.301 -14.094 -2.191 1 88.38 76 ILE B N 1
ATOM 1426 C CA . ILE B 1 76 ? 5.391 -14.656 -2.984 1 88.38 76 ILE B CA 1
ATOM 1427 C C . ILE B 1 76 ? 6.172 -15.664 -2.146 1 88.38 76 ILE B C 1
ATOM 1429 O O . ILE B 1 76 ? 6.949 -16.453 -2.684 1 88.38 76 ILE B O 1
ATOM 1433 N N . ALA B 1 77 ? 6.02 -15.57 -0.817 1 90.62 77 ALA B N 1
ATOM 1434 C CA . ALA B 1 77 ? 6.723 -16.484 0.074 1 90.62 77 ALA B CA 1
ATOM 1435 C C . ALA B 1 77 ? 6.348 -17.938 -0.228 1 90.62 77 ALA B C 1
ATOM 1437 O O . ALA B 1 77 ? 7.117 -18.859 0.065 1 90.62 77 ALA B O 1
ATOM 1438 N N . LYS B 1 78 ? 5.266 -18.109 -0.841 1 86.88 78 LYS B N 1
ATOM 1439 C CA . LYS B 1 78 ? 4.785 -19.469 -1.131 1 86.88 78 LYS B CA 1
ATOM 1440 C C . LYS B 1 78 ? 5.586 -20.109 -2.262 1 86.88 78 LYS B C 1
ATOM 1442 O O . LYS B 1 78 ? 5.996 -21.266 -2.164 1 86.88 78 LYS B O 1
ATOM 1447 N N . ASN B 1 79 ? 5.953 -19.312 -3.293 1 83.31 79 ASN B N 1
ATOM 1448 C CA . ASN B 1 79 ? 6.555 -19.906 -4.48 1 83.31 79 ASN B CA 1
ATOM 1449 C C . ASN B 1 79 ? 7.934 -19.312 -4.762 1 83.31 79 ASN B C 1
ATOM 1451 O O . ASN B 1 79 ? 8.68 -19.844 -5.586 1 83.31 79 ASN B O 1
ATOM 1455 N N . GLU B 1 80 ? 8.227 -18.312 -4.031 1 85.88 80 GLU B N 1
ATOM 1456 C CA . GLU B 1 80 ? 9.492 -17.625 -4.293 1 85.88 80 GLU B CA 1
ATOM 1457 C C . GLU B 1 80 ? 10.125 -17.125 -2.998 1 85.88 80 GLU B C 1
ATOM 1459 O O . GLU B 1 80 ? 10.453 -15.938 -2.881 1 85.88 80 GLU B O 1
ATOM 1464 N N . LYS B 1 81 ? 10.477 -18 -2.16 1 89.81 81 LYS B N 1
ATOM 1465 C CA . LYS B 1 81 ? 10.984 -17.672 -0.831 1 89.81 81 LYS B CA 1
ATOM 1466 C C . LYS B 1 81 ? 12.273 -16.859 -0.92 1 89.81 81 LYS B C 1
ATOM 1468 O O . LYS B 1 81 ? 12.539 -15.992 -0.075 1 89.81 81 LYS B O 1
ATOM 1473 N N . LYS B 1 82 ? 13.047 -17.109 -1.984 1 88.5 82 LYS B N 1
ATOM 1474 C CA . LYS B 1 82 ? 14.336 -16.438 -2.133 1 88.5 82 LYS B CA 1
ATOM 1475 C C . LYS B 1 82 ? 14.141 -14.953 -2.436 1 88.5 82 LYS B C 1
ATOM 1477 O O . LYS B 1 82 ? 15.047 -14.148 -2.217 1 88.5 82 LYS B O 1
ATOM 1482 N N . ALA B 1 83 ? 13 -14.602 -2.893 1 87.69 83 ALA B N 1
ATOM 1483 C CA . ALA B 1 83 ? 12.703 -13.219 -3.266 1 87.69 83 ALA B CA 1
ATOM 1484 C C . ALA B 1 83 ? 12.297 -12.398 -2.045 1 87.69 83 ALA B C 1
ATOM 1486 O O . ALA B 1 83 ? 12.367 -11.164 -2.064 1 87.69 83 ALA B O 1
ATOM 1487 N N . VAL B 1 84 ? 11.938 -13.062 -0.95 1 92.06 84 VAL B N 1
ATOM 1488 C CA . VAL B 1 84 ? 11.344 -12.422 0.217 1 92.06 84 VAL B CA 1
ATOM 1489 C C . VAL B 1 84 ? 12.352 -11.461 0.845 1 92.06 84 VAL B C 1
ATOM 1491 O O . VAL B 1 84 ? 12.062 -10.273 1.021 1 92.06 84 VAL B O 1
ATOM 1494 N N . PRO B 1 85 ? 13.578 -11.977 1.116 1 94.06 85 PRO B N 1
ATOM 1495 C CA . PRO B 1 85 ? 14.531 -11.039 1.713 1 94.06 85 PRO B CA 1
ATOM 1496 C C . PRO B 1 85 ? 14.891 -9.883 0.778 1 94.06 85 PRO B C 1
ATOM 1498 O O . PRO B 1 85 ? 15.133 -8.766 1.238 1 94.06 85 PRO B O 1
ATOM 1501 N N . ILE B 1 86 ? 14.984 -10.039 -0.453 1 91.38 86 ILE B N 1
ATOM 1502 C CA . ILE B 1 86 ? 15.32 -9.016 -1.435 1 91.38 86 ILE B CA 1
ATOM 1503 C C . ILE B 1 86 ? 14.234 -7.941 -1.446 1 91.38 86 ILE B C 1
ATOM 1505 O O . ILE B 1 86 ? 14.531 -6.746 -1.419 1 91.38 86 ILE B O 1
ATOM 1509 N N . VAL B 1 87 ? 12.969 -8.391 -1.43 1 92.88 87 VAL B N 1
ATOM 1510 C CA . VAL B 1 87 ? 11.828 -7.473 -1.457 1 92.88 87 VAL B CA 1
ATOM 1511 C C . VAL B 1 87 ? 11.812 -6.629 -0.185 1 92.88 87 VAL B C 1
ATOM 1513 O O . VAL B 1 87 ? 11.594 -5.418 -0.24 1 92.88 87 VAL B O 1
ATOM 1516 N N . LEU B 1 88 ? 12.117 -7.238 0.946 1 96.12 88 LEU B N 1
ATOM 1517 C CA . LEU B 1 88 ? 12.094 -6.535 2.227 1 96.12 88 LEU B CA 1
ATOM 1518 C C . LEU B 1 88 ? 13.25 -5.551 2.326 1 96.12 88 LEU B C 1
ATOM 1520 O O . LEU B 1 88 ? 13.078 -4.43 2.807 1 96.12 88 LEU B O 1
ATOM 1524 N N . VAL B 1 89 ? 14.398 -5.941 1.852 1 96.12 89 VAL B N 1
ATOM 1525 C CA . VAL B 1 89 ? 15.555 -5.047 1.868 1 96.12 89 VAL B CA 1
ATOM 1526 C C . VAL B 1 89 ? 15.297 -3.855 0.947 1 96.12 89 VAL B C 1
ATOM 1528 O O . VAL B 1 89 ? 15.57 -2.709 1.312 1 96.12 89 VAL B O 1
ATOM 1531 N N . ASN B 1 90 ? 14.789 -4.074 -0.229 1 96.25 90 ASN B N 1
ATOM 1532 C CA . ASN B 1 90 ? 14.469 -2.996 -1.157 1 96.25 90 ASN B CA 1
ATOM 1533 C C . ASN B 1 90 ? 13.43 -2.045 -0.574 1 96.25 90 ASN B C 1
ATOM 1535 O O . ASN B 1 90 ? 13.477 -0.838 -0.817 1 96.25 90 ASN B O 1
ATOM 1539 N N . ALA B 1 91 ? 12.508 -2.639 0.162 1 97.44 91 ALA B N 1
ATOM 1540 C CA . ALA B 1 91 ? 11.492 -1.801 0.791 1 97.44 91 ALA B CA 1
ATOM 1541 C C . ALA B 1 91 ? 12.125 -0.803 1.757 1 97.44 91 ALA B C 1
ATOM 1543 O O . ALA B 1 91 ? 11.734 0.366 1.795 1 97.44 91 ALA B O 1
ATOM 1544 N N . VAL B 1 92 ? 13.094 -1.26 2.471 1 97.38 92 VAL B N 1
ATOM 1545 C CA . VAL B 1 92 ? 13.766 -0.39 3.43 1 97.38 92 VAL B CA 1
ATOM 1546 C C . VAL B 1 92 ? 14.602 0.653 2.686 1 97.38 92 VAL B C 1
ATOM 1548 O O . VAL B 1 92 ? 14.477 1.853 2.947 1 97.38 92 VAL B O 1
ATOM 1551 N N . VAL B 1 93 ? 15.367 0.222 1.729 1 97.69 93 VAL B N 1
ATOM 1552 C CA . VAL B 1 93 ? 16.312 1.084 1.036 1 97.69 93 VAL B CA 1
ATOM 1553 C C . VAL B 1 93 ? 15.562 2.109 0.19 1 97.69 93 VAL B C 1
ATOM 1555 O O . VAL B 1 93 ? 15.82 3.311 0.283 1 97.69 93 VAL B O 1
ATOM 1558 N N . LEU B 1 94 ? 14.664 1.652 -0.581 1 97.94 94 LEU B N 1
ATOM 1559 C CA . LEU B 1 94 ? 13.93 2.557 -1.463 1 97.94 94 LEU B CA 1
ATOM 1560 C C . LEU B 1 94 ? 12.977 3.439 -0.667 1 97.94 94 LEU B C 1
ATOM 1562 O O . LEU B 1 94 ? 12.758 4.598 -1.021 1 97.94 94 LEU B O 1
ATOM 1566 N N . GLY B 1 95 ? 12.359 2.871 0.397 1 97.5 95 GLY B N 1
ATOM 1567 C CA . GLY B 1 95 ? 11.562 3.697 1.285 1 97.5 95 GLY B CA 1
ATOM 1568 C C . GLY B 1 95 ? 12.328 4.863 1.875 1 97.5 95 GLY B C 1
ATOM 1569 O O . GLY B 1 95 ? 11.82 5.98 1.941 1 97.5 95 GLY B O 1
ATOM 1570 N N . LEU B 1 96 ? 13.523 4.516 2.305 1 97.06 96 LEU B N 1
ATOM 1571 C CA . LEU B 1 96 ? 14.383 5.559 2.85 1 97.06 96 LEU B CA 1
ATOM 1572 C C . LEU B 1 96 ? 14.727 6.594 1.782 1 97.06 96 LEU B C 1
ATOM 1574 O O . LEU B 1 96 ? 14.68 7.801 2.045 1 97.06 96 LEU B O 1
ATOM 1578 N N . LEU B 1 97 ? 15.055 6.156 0.645 1 97.5 97 LEU B N 1
ATOM 1579 C CA . LEU B 1 97 ? 15.391 7.051 -0.458 1 97.5 97 LEU B CA 1
ATOM 1580 C C . LEU B 1 97 ? 14.234 7.992 -0.772 1 97.5 97 LEU B C 1
ATOM 1582 O O . LEU B 1 97 ? 14.445 9.195 -0.958 1 97.5 97 LEU B O 1
ATOM 1586 N N . ILE B 1 98 ? 13.062 7.508 -0.793 1 97.25 98 ILE B N 1
ATOM 1587 C CA . ILE B 1 98 ? 11.883 8.32 -1.082 1 97.25 98 ILE B CA 1
ATOM 1588 C C . ILE B 1 98 ? 11.688 9.352 0.02 1 97.25 98 ILE B C 1
ATOM 1590 O O . ILE B 1 98 ? 11.383 10.516 -0.26 1 97.25 98 ILE B O 1
ATOM 1594 N N . ALA B 1 99 ? 11.867 8.93 1.271 1 95.06 99 ALA B N 1
ATOM 1595 C CA . ALA B 1 99 ? 11.719 9.844 2.396 1 95.06 99 ALA B CA 1
ATOM 1596 C C . ALA B 1 99 ? 12.734 10.984 2.318 1 95.06 99 ALA B C 1
ATOM 1598 O O . ALA B 1 99 ? 12.414 12.133 2.627 1 95.06 99 ALA B O 1
ATOM 1599 N N . VAL B 1 100 ? 13.898 10.68 1.942 1 95 100 VAL B N 1
ATOM 1600 C CA . VAL B 1 100 ? 14.953 11.68 1.8 1 95 100 VAL B CA 1
ATOM 1601 C C . VAL B 1 100 ? 14.586 12.664 0.69 1 95 100 VAL B C 1
ATOM 1603 O O . VAL B 1 100 ? 14.719 13.883 0.857 1 95 100 VAL B O 1
ATOM 1606 N N . ILE B 1 101 ? 14.172 12.18 -0.39 1 95.88 101 ILE B N 1
ATOM 1607 C CA . ILE B 1 101 ? 13.766 13.031 -1.504 1 95.88 101 ILE B CA 1
ATOM 1608 C C . ILE B 1 101 ? 12.633 13.945 -1.063 1 95.88 101 ILE B C 1
ATOM 1610 O O . ILE B 1 101 ? 12.633 15.141 -1.372 1 95.88 101 ILE B O 1
ATOM 1614 N N . LYS B 1 102 ? 11.68 13.305 -0.356 1 92.88 102 LYS B N 1
ATOM 1615 C CA . LYS B 1 102 ? 10.562 14.094 0.171 1 92.88 102 LYS B CA 1
ATOM 1616 C C . LYS B 1 102 ? 11.07 15.227 1.058 1 92.88 102 LYS B C 1
ATOM 1618 O O . LYS B 1 102 ? 10.594 16.359 0.947 1 92.88 102 LYS B O 1
ATOM 1623 N N . HIS B 1 103 ? 11.984 14.945 1.92 1 90.94 103 HIS B N 1
ATOM 1624 C CA . HIS B 1 103 ? 12.523 15.93 2.859 1 90.94 103 HIS B CA 1
ATOM 1625 C C . HIS B 1 103 ? 13.211 17.078 2.127 1 90.94 103 HIS B C 1
ATOM 1627 O O . HIS B 1 103 ? 12.992 18.234 2.441 1 90.94 103 HIS B O 1
ATOM 1633 N N . PHE B 1 104 ? 13.953 16.719 1.172 1 91.69 104 PHE B N 1
ATOM 1634 C CA . PHE B 1 104 ? 14.742 17.734 0.483 1 91.69 104 PHE B CA 1
ATOM 1635 C C . PHE B 1 104 ? 13.891 18.484 -0.537 1 91.69 104 PHE B C 1
ATOM 1637 O O . PHE B 1 104 ? 14.195 19.625 -0.903 1 91.69 104 PHE B O 1
ATOM 1644 N N . SER B 1 105 ? 12.875 17.859 -0.974 1 90.25 105 SER B N 1
ATOM 1645 C CA . SER B 1 105 ? 12.023 18.516 -1.968 1 90.25 105 SER B CA 1
ATOM 1646 C C . SER B 1 105 ? 10.945 19.359 -1.304 1 90.25 105 SER B C 1
ATOM 1648 O O . SER B 1 105 ? 10.242 20.109 -1.979 1 90.25 105 SER B O 1
ATOM 1650 N N . ALA B 1 106 ? 10.797 19.172 -0.037 1 82.88 106 ALA B N 1
ATOM 1651 C CA . ALA B 1 106 ? 9.773 19.906 0.696 1 82.88 106 ALA B CA 1
ATOM 1652 C C . ALA B 1 106 ? 9.922 21.406 0.483 1 82.88 106 ALA B C 1
ATOM 1654 O O . ALA B 1 106 ? 8.93 22.125 0.389 1 82.88 106 ALA B O 1
ATOM 1655 N N . SER B 1 107 ? 11.102 21.828 0.396 1 80.88 107 SER B N 1
ATOM 1656 C CA . SER B 1 107 ? 11.398 23.234 0.242 1 80.88 107 SER B CA 1
ATOM 1657 C C . SER B 1 107 ? 10.945 23.75 -1.119 1 80.88 107 SER B C 1
ATOM 1659 O O . SER B 1 107 ? 10.711 24.953 -1.289 1 80.88 107 SER B O 1
ATOM 1661 N N . TRP B 1 108 ? 10.742 22.812 -2.035 1 79.75 108 TRP B N 1
ATOM 1662 C CA . TRP B 1 108 ? 10.344 23.203 -3.379 1 79.75 108 TRP B CA 1
ATOM 1663 C C . TRP B 1 108 ? 8.844 23.469 -3.445 1 79.75 108 TRP B C 1
ATOM 1665 O O . TRP B 1 108 ? 8.352 24.109 -4.379 1 79.75 108 TRP B O 1
ATOM 1675 N N . PHE B 1 109 ? 8.117 22.938 -2.551 1 71.44 109 PHE B N 1
ATOM 1676 C CA . PHE B 1 109 ? 6.664 23 -2.637 1 71.44 109 PHE B CA 1
ATOM 1677 C C . PHE B 1 109 ? 6.105 23.938 -1.573 1 71.44 109 PHE B C 1
ATOM 1679 O O . PHE B 1 109 ? 4.898 24.188 -1.531 1 71.44 109 PHE B O 1
ATOM 1686 N N . VAL B 1 110 ? 6.852 24.484 -0.664 1 61.91 110 VAL B N 1
ATOM 1687 C CA . VAL B 1 110 ? 6.477 25.594 0.206 1 61.91 110 VAL B CA 1
ATOM 1688 C C . VAL B 1 110 ? 6.715 26.922 -0.514 1 61.91 110 VAL B C 1
ATOM 1690 O O . VAL B 1 110 ? 7.691 27.062 -1.257 1 61.91 110 VAL B O 1
#

Foldseek 3Di:
DVVVVLLVLLQVLLCVQLVVVVVVVHDVVVSVVSSVLSSVLSVDLLVDDCVVVVDDLLQSQLVSLLVSCVVVLVVCCVPPVVCNVVSSVSSNVSSSVSSVCSVVCVVVVD/DVVVVLLVLLQVLLCVQLVVVVVVVHDVVVSVVSSVLSSVLSVDLLVDDCVVVVDDLLQSQLVSLLVSCVVVLVVCCVPPVVCNVVSSVSSNVSSNVSSVCSVVCVVVVD

Radius of gyration: 16.71 Å; Cα contacts (8 Å, |Δi|>4): 284; chains: 2; bounding box: 34×48×39 Å

Secondary structure (DSSP, 8-state):
-HHHHHHHHHHHHHHHHHHHHHHTT--HHHHHHHHHHHHHHHHHHHTB--GGGT--HHHHHHHHHHHHHHHHHHHHTTT-TTHHHHHHHHHHHHHHHHHHHHHHHHHHH-/-HHHHHHHHHHHHHHHHHHHHHHTT--HHHHHHHHHHHHHHHHHHHTB--GGGT--HHHHHHHHHHHHHHHHHHHHTTT-TTHHHHHHHHHHHHHHHHHHHHHHHHHHH-

Nearest PDB structures (foldseek):
  6m2l-assembly2_B  TM=3.446E-01  e=2.843E+00  Plasmodium falciparum
  6m2l-assembly2_B  TM=3.276E-01  e=3.262E+00  Plasmodium falciparum

Organism: NCBI:txid2094150

Sequence (220 aa):
MELVFTIFVGVVIGAVDALPMFLKKMDKANCWSAFVQYVVVTFIIFNTTLPQLNVSNFLSGPIVSVLMALPMVVMIAKNEKKAVPIVLVNAVVLGLLIAVIKHFSASWFVMELVFTIFVGVVIGAVDALP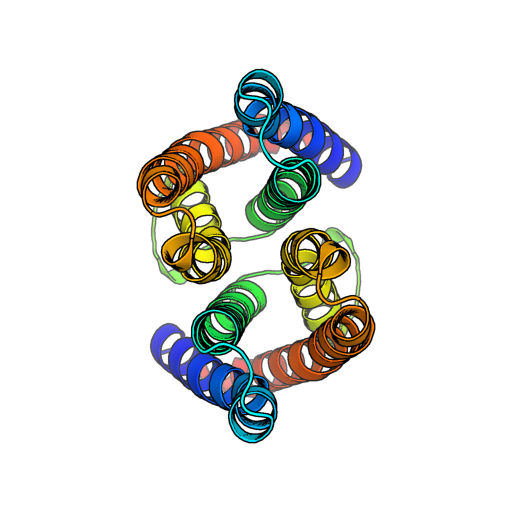MFLKKMDKANCWSAFVQYVVVTFIIFNTTLPQLNVSNFLSGPIVSVLMALPMVVMIAKNEKKAVPIVLVNAVVLGLLIAVIKHFSASWFV